Protein AF-A0A2E8G8T9-F1 (afdb_monomer)

Foldseek 3Di:
DLDADDDDDQCLVVLVPDDLLRLLVVVVVQDPDDPLLVCVNVVNDDPVSVVVNSVVSVVSSVLSRDPVNVCCVVLVVVQVVVCVVVVHDDDSDPDDDDDDDQPDPVSVLVSLLVNLQPCLLVVVDQASLRRPPHPSVVLLCVLLVHDDDPPRDDDQAEQFLVCLAPDCVSHPHVDFSVNSQQVSLVVQQVPDPVGHGGHDPPDDGSCVVSVPDPVRVCSGPDDGDDDDWPDEEAPVVVVVVCVVVVHPDTPDNVVHVVPD

Secondary structure (DSSP, 8-state):
-----------HHHHHHS-HHHHHHHHHTTS---HHHHHHHTT---HHHHHHHHHHHHHHHHHHT-HHHHHHHHHHHHHHHHHHHTT--S---SSPPP-----SHHHHHHHHHHHHTHHHHTTS-SSSTT-TTSHHHHHHHHHTTPPPPTTSPPPPPPB-TTTTTS-GGGSS-SSBHHHHHHHHHHHHHHS-TTSS----TTSPPHHHHTT--HHHHHHHTSPPPPPPPS--S-HHHHHHHHHHTT-S--TTTTGGGGG-

Structure (mmCIF, N/CA/C/O backbone):
data_AF-A0A2E8G8T9-F1
#
_entry.id   AF-A0A2E8G8T9-F1
#
loop_
_atom_site.group_PDB
_atom_site.id
_atom_site.type_symbol
_atom_site.label_atom_id
_atom_site.label_alt_id
_atom_site.label_comp_id
_atom_site.label_asym_id
_atom_site.label_entity_id
_atom_site.label_seq_id
_atom_site.pdbx_PDB_ins_code
_atom_site.Cartn_x
_atom_site.Cartn_y
_atom_site.Cartn_z
_atom_site.occupancy
_atom_site.B_iso_or_equiv
_atom_site.auth_seq_id
_atom_site.auth_comp_id
_atom_site.auth_asym_id
_atom_site.auth_atom_id
_atom_site.pdbx_PDB_model_num
ATOM 1 N N . SER A 1 1 ? -20.928 -7.565 -0.851 1.00 56.19 1 SER A N 1
ATOM 2 C CA . SER A 1 1 ? -20.346 -6.339 -1.442 1.00 56.19 1 SER A CA 1
ATOM 3 C C . SER A 1 1 ? -19.668 -6.728 -2.748 1.00 56.19 1 SER A C 1
ATOM 5 O O . SER A 1 1 ? -18.969 -7.727 -2.723 1.00 56.19 1 SER A O 1
ATOM 7 N N . ASN A 1 2 ? -19.893 -6.031 -3.868 1.00 74.75 2 ASN A N 1
ATOM 8 C CA . ASN A 1 2 ? -19.361 -6.376 -5.206 1.00 74.75 2 ASN A CA 1
ATOM 9 C C . ASN A 1 2 ? -18.250 -5.419 -5.697 1.00 74.75 2 ASN A C 1
ATOM 11 O O . ASN A 1 2 ? -18.008 -5.293 -6.892 1.00 74.75 2 ASN A O 1
ATOM 15 N N . HIS A 1 3 ? -17.603 -4.697 -4.784 1.00 85.56 3 HIS A N 1
ATOM 16 C CA . HIS A 1 3 ? -16.523 -3.759 -5.082 1.00 85.56 3 HIS A CA 1
ATOM 17 C C . HIS A 1 3 ? -15.423 -3.885 -4.02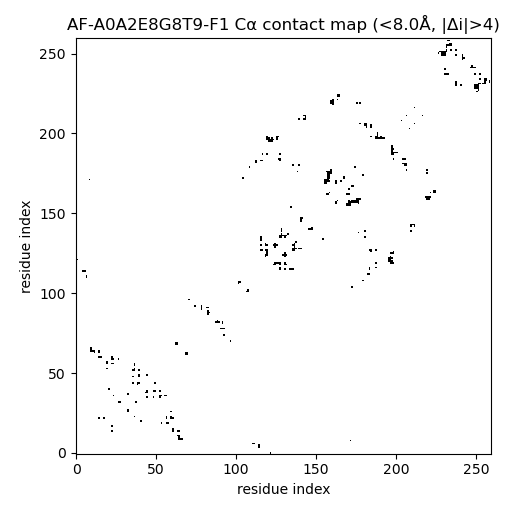9 1.00 85.56 3 HIS A C 1
ATOM 19 O O . HIS A 1 3 ? -15.679 -4.342 -2.912 1.00 85.56 3 HIS A O 1
ATOM 25 N N . TYR A 1 4 ? -14.218 -3.436 -4.372 1.00 89.81 4 TYR A N 1
ATOM 26 C CA . TYR A 1 4 ? -13.079 -3.394 -3.462 1.00 89.81 4 TYR A CA 1
ATOM 27 C C . TYR A 1 4 ? -12.645 -1.946 -3.193 1.00 89.81 4 TYR A C 1
ATOM 29 O O . TYR A 1 4 ? -12.920 -1.040 -3.982 1.00 89.81 4 TYR A O 1
ATOM 37 N N . HIS A 1 5 ? -11.952 -1.735 -2.075 1.00 92.31 5 HIS A N 1
ATOM 38 C CA . HIS A 1 5 ? -11.331 -0.458 -1.717 1.00 92.31 5 HIS A CA 1
ATOM 39 C C . HIS A 1 5 ? -9.839 -0.679 -1.498 1.00 92.31 5 HIS A C 1
ATOM 41 O O . HIS A 1 5 ? -9.460 -1.671 -0.882 1.00 92.31 5 HIS A O 1
ATOM 47 N N . VAL A 1 6 ? -8.998 0.239 -1.976 1.00 93.38 6 VAL A N 1
ATOM 48 C CA . VAL A 1 6 ? -7.547 0.192 -1.739 1.00 93.38 6 VAL A CA 1
ATOM 49 C C . VAL A 1 6 ? -7.062 1.577 -1.350 1.00 93.38 6 VAL A C 1
ATOM 51 O O . VAL A 1 6 ? -7.402 2.567 -1.998 1.00 93.38 6 VAL A O 1
ATOM 54 N N . VAL A 1 7 ? -6.244 1.631 -0.303 1.00 94.88 7 VAL A N 1
ATOM 55 C CA . VAL A 1 7 ? -5.487 2.820 0.088 1.00 94.88 7 VAL A CA 1
ATOM 56 C C . VAL A 1 7 ? -4.043 2.611 -0.356 1.00 94.88 7 VAL A C 1
ATOM 58 O O . VAL A 1 7 ? -3.424 1.612 0.003 1.00 94.88 7 VAL A O 1
ATOM 61 N N . LEU A 1 8 ? -3.515 3.532 -1.162 1.00 93.38 8 LEU A N 1
ATOM 62 C CA . LEU A 1 8 ? -2.193 3.418 -1.781 1.00 93.38 8 LEU A CA 1
ATOM 63 C C . LEU A 1 8 ? -1.317 4.616 -1.413 1.00 93.38 8 LEU A C 1
ATOM 65 O O . LEU A 1 8 ? -1.782 5.756 -1.435 1.00 93.38 8 LEU A O 1
ATOM 69 N N . LYS A 1 9 ? -0.031 4.357 -1.155 1.00 91.81 9 LYS A N 1
ATOM 70 C CA . LYS A 1 9 ? 1.021 5.381 -1.139 1.00 91.81 9 LYS A CA 1
ATOM 71 C C . LYS A 1 9 ? 1.728 5.355 -2.492 1.00 91.81 9 LYS A C 1
ATOM 73 O O . LYS A 1 9 ? 2.326 4.347 -2.851 1.00 91.81 9 LYS A O 1
ATOM 78 N N . VAL A 1 10 ? 1.653 6.457 -3.236 1.00 92.00 10 VAL A N 1
ATOM 79 C CA . VAL A 1 10 ? 2.385 6.615 -4.500 1.00 92.00 10 VAL A CA 1
ATOM 80 C C . VAL A 1 10 ? 3.794 7.108 -4.186 1.00 92.00 10 VAL A C 1
ATOM 82 O O . VAL A 1 10 ? 3.975 8.259 -3.792 1.00 92.00 10 VAL A O 1
ATOM 85 N N . ASP A 1 11 ? 4.787 6.234 -4.341 1.00 90.50 11 ASP A N 1
ATOM 86 C CA . ASP A 1 11 ? 6.184 6.525 -4.011 1.00 90.50 11 ASP A CA 1
ATOM 87 C C . ASP A 1 11 ? 7.008 6.834 -5.267 1.00 90.50 11 ASP A C 1
ATOM 89 O O . ASP A 1 11 ? 7.757 6.008 -5.793 1.00 90.50 11 ASP A O 1
ATOM 93 N N . ARG A 1 12 ? 6.837 8.060 -5.767 1.00 93.75 12 ARG A N 1
ATOM 94 C CA . ARG A 1 12 ? 7.594 8.552 -6.921 1.00 93.75 12 ARG A CA 1
ATOM 95 C C . ARG A 1 12 ? 9.092 8.650 -6.629 1.00 93.75 12 ARG A C 1
ATOM 97 O O . ARG A 1 12 ? 9.892 8.344 -7.502 1.00 93.75 12 ARG A O 1
ATOM 104 N N . VAL A 1 13 ? 9.471 9.048 -5.415 1.00 91.88 13 VAL A N 1
ATOM 105 C CA . VAL A 1 13 ? 10.882 9.240 -5.041 1.00 91.88 13 VAL A CA 1
ATOM 106 C C . VAL A 1 13 ? 11.644 7.925 -5.151 1.00 91.88 13 VAL A C 1
ATOM 108 O O . VAL A 1 13 ? 12.737 7.893 -5.710 1.00 91.88 13 VAL A O 1
ATOM 111 N N . ARG A 1 14 ? 11.054 6.824 -4.679 1.00 91.81 14 ARG A N 1
ATOM 112 C CA . ARG A 1 14 ? 11.651 5.496 -4.829 1.00 91.81 14 ARG A CA 1
ATOM 113 C C . ARG A 1 14 ? 11.836 5.108 -6.293 1.00 91.81 14 ARG A C 1
ATOM 115 O O . ARG A 1 14 ? 12.909 4.639 -6.653 1.00 91.81 14 ARG A O 1
ATOM 122 N N . ALA A 1 15 ? 10.818 5.324 -7.124 1.00 94.19 15 ALA A N 1
ATOM 123 C CA . ALA A 1 15 ? 10.909 5.027 -8.549 1.00 94.19 15 ALA A CA 1
ATOM 124 C C . ALA A 1 15 ? 11.960 5.894 -9.257 1.00 94.19 15 ALA A C 1
ATOM 126 O O . ALA A 1 15 ? 12.664 5.388 -10.121 1.00 94.19 15 ALA A O 1
ATOM 127 N N . ASP A 1 16 ? 12.100 7.169 -8.889 1.00 95.12 16 ASP A N 1
ATOM 128 C CA . ASP A 1 16 ? 13.090 8.085 -9.469 1.00 95.12 16 ASP A CA 1
ATOM 129 C C . ASP A 1 16 ? 14.530 7.741 -9.027 1.00 95.12 16 ASP A C 1
ATOM 131 O O . ASP A 1 16 ? 15.473 7.968 -9.781 1.00 95.12 16 ASP A O 1
ATOM 135 N N . ASN A 1 17 ? 14.704 7.130 -7.850 1.00 96.19 17 ASN A N 1
ATOM 136 C CA . ASN A 1 17 ? 16.011 6.701 -7.338 1.00 96.19 17 ASN A CA 1
ATOM 137 C C . ASN A 1 17 ? 16.507 5.361 -7.906 1.00 96.19 17 ASN A C 1
ATOM 139 O O . ASN A 1 17 ? 17.678 5.033 -7.725 1.00 96.19 17 ASN A O 1
ATOM 143 N N . TRP A 1 18 ? 15.653 4.580 -8.572 1.00 97.44 18 TRP A N 1
ATOM 144 C CA . TRP A 1 18 ? 16.085 3.335 -9.206 1.00 97.44 18 TRP A CA 1
ATOM 145 C C . TRP A 1 18 ? 16.946 3.589 -10.441 1.00 97.44 18 TRP A C 1
ATOM 147 O O . TRP A 1 18 ? 16.686 4.467 -11.263 1.00 97.44 18 TRP A O 1
ATOM 157 N N . THR A 1 19 ? 17.947 2.754 -10.646 1.00 97.94 19 THR A N 1
ATOM 158 C CA . THR A 1 19 ? 18.643 2.667 -11.925 1.00 97.94 19 THR A CA 1
ATOM 159 C C . THR A 1 19 ? 17.695 2.153 -13.011 1.00 97.94 19 THR A C 1
ATOM 161 O O . THR A 1 19 ? 16.672 1.522 -12.742 1.00 97.94 19 THR A O 1
ATOM 164 N N . GLN A 1 20 ? 18.026 2.408 -14.275 1.00 97.69 20 GLN A N 1
ATOM 165 C CA . GLN A 1 20 ? 17.272 1.853 -15.407 1.00 97.69 20 GLN A CA 1
ATOM 166 C C . GLN A 1 20 ? 17.203 0.321 -15.338 1.00 97.69 20 GLN A C 1
ATOM 168 O O . GLN A 1 20 ? 16.164 -0.273 -15.614 1.00 97.69 20 GLN A O 1
ATOM 173 N N . ARG A 1 21 ? 18.301 -0.325 -14.928 1.00 97.25 21 ARG A N 1
ATOM 174 C CA . ARG A 1 21 ? 18.356 -1.782 -14.792 1.00 97.25 21 ARG A CA 1
ATOM 175 C C . ARG A 1 21 ? 17.363 -2.275 -13.737 1.00 97.25 21 ARG A C 1
ATOM 177 O O . ARG A 1 21 ? 16.559 -3.142 -14.055 1.00 97.25 21 ARG A O 1
ATOM 184 N N . GLU A 1 22 ? 17.331 -1.652 -12.557 1.00 97.88 22 GLU A N 1
ATOM 185 C CA . GLU A 1 22 ? 16.356 -1.983 -11.505 1.00 97.88 22 GLU A CA 1
ATOM 186 C C . GLU A 1 22 ? 14.907 -1.777 -11.973 1.00 97.88 22 GLU A C 1
ATOM 188 O O . GLU A 1 22 ? 14.056 -2.632 -11.733 1.00 97.88 22 GLU A O 1
ATOM 193 N N . VAL A 1 23 ? 14.611 -0.682 -12.689 1.00 98.06 23 VAL A N 1
ATOM 194 C CA . VAL A 1 23 ? 13.269 -0.458 -13.260 1.00 98.06 23 VAL A CA 1
ATOM 195 C C . VAL A 1 23 ? 12.884 -1.585 -14.214 1.00 98.06 23 VAL A C 1
ATOM 197 O O . VAL A 1 23 ? 11.770 -2.104 -14.129 1.00 98.06 23 VAL A O 1
ATOM 200 N N . ALA A 1 24 ? 13.785 -1.972 -15.117 1.00 97.81 24 ALA A N 1
ATOM 201 C CA . ALA A 1 24 ? 13.528 -3.031 -16.082 1.00 97.81 24 ALA A CA 1
ATOM 202 C C . ALA A 1 24 ? 13.330 -4.391 -15.403 1.00 97.81 24 ALA A C 1
ATOM 204 O O . ALA A 1 24 ? 12.367 -5.087 -15.718 1.00 97.81 24 ALA A O 1
ATOM 205 N N . GLU A 1 25 ? 14.186 -4.743 -14.445 1.00 96.06 25 GLU A N 1
ATOM 206 C CA . GLU A 1 25 ? 14.088 -5.984 -13.674 1.00 96.06 25 GLU A CA 1
ATOM 207 C C . GLU A 1 25 ? 12.761 -6.060 -12.911 1.00 96.06 25 GLU A C 1
ATOM 209 O O . GLU A 1 25 ? 12.028 -7.040 -13.056 1.00 96.06 25 GLU A O 1
ATOM 214 N N . HIS A 1 26 ? 12.386 -5.002 -12.184 1.00 94.69 26 HIS A N 1
ATOM 215 C CA . HIS A 1 26 ? 11.112 -4.943 -11.465 1.00 94.69 26 HIS A CA 1
ATOM 216 C C . HIS A 1 26 ? 9.899 -4.991 -12.400 1.00 94.69 26 HIS A C 1
ATOM 218 O O . HIS A 1 26 ? 8.932 -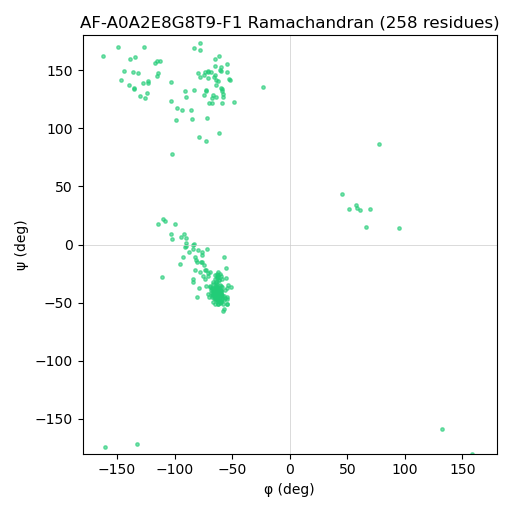5.700 -12.118 1.00 94.69 26 HIS A O 1
ATOM 224 N N . TRP A 1 27 ? 9.935 -4.272 -13.525 1.00 95.94 27 TRP A N 1
ATOM 225 C CA . TRP A 1 27 ? 8.859 -4.306 -14.517 1.00 95.94 27 TRP A CA 1
ATOM 226 C C . TRP A 1 27 ? 8.686 -5.711 -15.105 1.00 95.94 27 TRP A C 1
ATOM 228 O O . TRP A 1 27 ? 7.568 -6.212 -15.258 1.00 95.94 27 TRP A O 1
ATOM 238 N N . MET A 1 28 ? 9.799 -6.383 -15.394 1.00 95.44 28 MET A N 1
ATOM 239 C CA . MET A 1 28 ? 9.803 -7.696 -16.029 1.00 95.44 28 MET A CA 1
ATOM 240 C C . MET A 1 28 ? 9.431 -8.854 -15.096 1.00 95.44 28 MET A C 1
ATOM 242 O O . MET A 1 28 ? 9.158 -9.950 -15.583 1.00 95.44 28 MET A O 1
ATOM 246 N N . MET A 1 29 ? 9.312 -8.616 -13.785 1.00 92.94 29 MET A N 1
ATOM 247 C CA . MET A 1 29 ? 8.670 -9.568 -12.866 1.00 92.94 29 MET A CA 1
ATOM 248 C C . MET A 1 29 ? 7.175 -9.760 -13.171 1.00 92.94 29 MET A C 1
ATOM 250 O O . MET A 1 29 ? 6.615 -10.803 -12.839 1.00 92.94 29 MET A O 1
ATOM 254 N N . LEU A 1 30 ? 6.523 -8.762 -13.782 1.00 90.75 30 LEU A N 1
ATOM 255 C CA . LEU A 1 30 ? 5.087 -8.780 -14.089 1.00 90.75 30 LEU A CA 1
ATOM 256 C C . LEU A 1 30 ? 4.792 -8.876 -15.590 1.00 90.75 30 LEU A C 1
ATOM 258 O O . LEU A 1 30 ? 3.746 -9.399 -15.975 1.00 90.75 30 LEU A O 1
ATOM 262 N N . PHE A 1 31 ? 5.690 -8.374 -16.441 1.00 93.81 31 PHE A N 1
ATOM 263 C CA . PHE A 1 31 ? 5.469 -8.281 -17.883 1.00 93.81 31 PHE A CA 1
ATOM 264 C C . PHE A 1 31 ? 6.596 -8.921 -18.687 1.00 93.81 31 PHE A C 1
ATOM 266 O O . PHE A 1 31 ? 7.777 -8.695 -18.439 1.00 93.81 31 PHE A O 1
ATOM 273 N N . THR A 1 32 ? 6.241 -9.635 -19.753 1.00 89.00 32 THR A N 1
ATOM 274 C CA . THR A 1 32 ? 7.211 -10.101 -20.749 1.00 89.00 32 THR A CA 1
ATOM 275 C C . THR A 1 32 ? 7.674 -8.904 -21.591 1.00 89.00 32 THR A C 1
ATOM 277 O O . THR A 1 32 ? 7.041 -8.545 -22.582 1.00 89.00 32 THR A O 1
ATOM 280 N N . GLY A 1 33 ? 8.732 -8.215 -21.146 1.00 92.56 33 GLY A N 1
ATOM 281 C CA . GLY A 1 33 ? 9.292 -7.038 -21.826 1.00 92.56 33 GLY A CA 1
ATOM 282 C C . GLY A 1 33 ? 9.809 -7.342 -23.248 1.00 92.56 33 GLY A C 1
ATOM 283 O O . GLY A 1 33 ? 10.052 -8.507 -23.570 1.00 92.56 33 GLY A O 1
ATOM 284 N N . PRO A 1 34 ? 10.007 -6.331 -24.121 1.00 96.12 34 PRO A N 1
ATOM 285 C CA . PRO A 1 34 ? 10.490 -6.527 -25.491 1.00 96.12 34 PRO A CA 1
ATOM 286 C C . PRO A 1 34 ? 11.866 -7.205 -25.555 1.00 96.12 34 PRO A C 1
ATOM 288 O O . PRO A 1 34 ? 12.719 -6.957 -24.704 1.00 96.12 34 PRO A O 1
ATOM 291 N N . LEU A 1 35 ? 12.124 -7.979 -26.620 1.00 96.62 35 LEU A N 1
ATOM 292 C CA . LEU A 1 35 ? 13.414 -8.660 -26.840 1.00 96.62 35 LEU A CA 1
ATOM 293 C C . LEU A 1 35 ? 14.611 -7.699 -26.775 1.00 96.62 35 LEU A C 1
ATOM 295 O O . LEU A 1 35 ? 15.667 -8.064 -26.270 1.00 96.62 35 LEU A O 1
ATOM 299 N N . LEU A 1 36 ? 14.435 -6.463 -27.247 1.00 97.75 36 LEU A N 1
ATOM 300 C CA . LEU A 1 36 ? 15.454 -5.418 -27.173 1.00 97.75 36 LEU A CA 1
ATOM 301 C C . LEU A 1 36 ? 15.913 -5.156 -25.727 1.00 97.75 36 LEU A C 1
ATOM 303 O O . LEU A 1 36 ? 17.110 -5.160 -25.458 1.00 97.75 36 LEU A O 1
ATOM 307 N N . VAL A 1 37 ? 14.971 -4.996 -24.792 1.00 97.38 37 VAL A N 1
ATOM 308 C CA . VAL A 1 37 ? 15.279 -4.771 -23.368 1.00 97.38 37 VAL A CA 1
ATOM 309 C C . VAL A 1 37 ? 15.878 -6.034 -22.739 1.00 97.38 37 VAL A C 1
ATOM 311 O O . VAL A 1 37 ? 16.816 -5.942 -21.956 1.00 97.38 37 VAL A O 1
ATOM 314 N N . GLN A 1 38 ? 15.410 -7.224 -23.135 1.00 96.94 38 GLN A N 1
ATOM 315 C CA . GLN A 1 38 ? 15.980 -8.502 -22.680 1.00 96.94 38 GLN A CA 1
ATOM 316 C C . GLN A 1 38 ? 17.440 -8.703 -23.116 1.00 96.94 38 GLN A C 1
ATOM 318 O O . GLN A 1 38 ? 18.220 -9.296 -22.376 1.00 96.94 38 GLN A O 1
ATOM 323 N N . ARG A 1 39 ? 17.802 -8.270 -24.332 1.00 97.69 39 ARG A N 1
ATOM 324 C CA . ARG A 1 39 ? 19.190 -8.293 -24.824 1.00 97.69 39 ARG A CA 1
ATOM 325 C C . ARG A 1 39 ? 20.038 -7.253 -24.102 1.00 97.69 39 ARG A C 1
ATOM 327 O O . ARG A 1 39 ? 21.147 -7.569 -23.691 1.00 97.69 39 ARG A O 1
ATOM 334 N N . TRP A 1 40 ? 19.497 -6.052 -23.891 1.00 97.94 40 TRP A N 1
ATOM 335 C CA . TRP A 1 40 ? 20.181 -4.994 -23.147 1.00 97.94 40 TRP A CA 1
ATOM 336 C C . TRP A 1 40 ? 20.505 -5.415 -21.707 1.00 97.94 40 TRP A C 1
ATOM 338 O O . TRP A 1 40 ? 21.630 -5.238 -21.258 1.00 97.94 40 TRP A O 1
ATOM 348 N N . LEU A 1 41 ? 19.572 -6.071 -21.007 1.00 96.56 41 LEU A N 1
ATOM 349 C CA . LEU A 1 41 ? 19.824 -6.617 -19.666 1.00 96.56 41 LEU A CA 1
ATOM 350 C C . LEU A 1 41 ? 20.917 -7.700 -19.635 1.00 96.56 41 LEU A C 1
ATOM 352 O O . LEU A 1 41 ? 21.518 -7.913 -18.585 1.00 96.56 41 LEU A O 1
ATOM 356 N N . ARG A 1 42 ? 21.183 -8.372 -20.760 1.00 96.75 42 ARG A N 1
ATOM 357 C CA . ARG A 1 42 ? 22.261 -9.364 -20.917 1.00 96.75 42 ARG A CA 1
ATOM 358 C C . ARG A 1 42 ? 23.554 -8.769 -21.481 1.00 96.75 42 ARG A C 1
ATOM 360 O O . ARG A 1 42 ? 24.473 -9.518 -21.787 1.00 96.75 42 ARG A O 1
ATOM 367 N N . ASP A 1 43 ? 23.608 -7.446 -21.637 1.00 97.06 43 ASP A N 1
ATOM 368 C CA . ASP A 1 43 ? 24.735 -6.720 -22.223 1.00 97.06 43 ASP A CA 1
ATOM 369 C C . ASP A 1 43 ? 25.055 -7.170 -23.672 1.00 97.06 43 ASP A C 1
ATOM 371 O O . ASP A 1 43 ? 26.193 -7.132 -24.129 1.00 97.06 43 ASP A O 1
ATOM 375 N N . GLU A 1 44 ? 24.023 -7.586 -24.423 1.00 97.50 44 GLU A N 1
ATOM 376 C CA . GLU A 1 44 ? 24.105 -8.106 -25.803 1.00 97.50 44 GLU A CA 1
ATOM 377 C C . GLU A 1 44 ? 23.734 -7.053 -26.875 1.00 97.50 44 GLU A C 1
ATOM 379 O O . GLU A 1 44 ? 23.371 -7.410 -28.004 1.00 97.50 44 GLU A O 1
ATOM 384 N N . THR A 1 45 ? 23.738 -5.761 -26.535 1.00 96.81 45 THR A N 1
ATOM 385 C CA . THR A 1 45 ? 23.276 -4.663 -27.406 1.00 96.81 45 THR A CA 1
ATOM 386 C C . THR A 1 45 ? 24.391 -3.700 -27.796 1.00 96.81 45 THR A C 1
ATOM 388 O O . THR A 1 45 ? 25.267 -3.391 -26.993 1.00 96.81 45 THR A O 1
ATOM 391 N N . GLY A 1 46 ? 24.335 -3.178 -29.026 1.00 96.69 46 GLY A N 1
ATOM 392 C CA . GLY A 1 46 ? 25.168 -2.038 -29.440 1.00 96.69 46 GLY A CA 1
ATOM 393 C C . GLY A 1 46 ? 24.630 -0.695 -28.924 1.00 96.69 46 GLY A C 1
ATOM 394 O O . GLY A 1 46 ? 23.517 -0.628 -28.406 1.00 96.69 46 GLY A O 1
ATOM 395 N N . ASP A 1 47 ? 25.373 0.398 -29.118 1.00 96.19 47 ASP A N 1
ATOM 396 C CA . ASP A 1 47 ? 25.039 1.723 -28.555 1.00 96.19 47 ASP A CA 1
ATOM 397 C C . ASP A 1 47 ? 23.625 2.215 -28.908 1.00 96.19 47 ASP A C 1
ATOM 399 O O . ASP A 1 47 ? 22.876 2.662 -28.038 1.00 96.19 47 ASP A O 1
ATOM 403 N N . ALA A 1 48 ? 23.222 2.091 -30.176 1.00 96.44 48 ALA A N 1
ATOM 404 C CA . ALA A 1 48 ? 21.897 2.521 -30.626 1.00 96.44 48 ALA A CA 1
ATOM 405 C C . ALA A 1 48 ? 20.7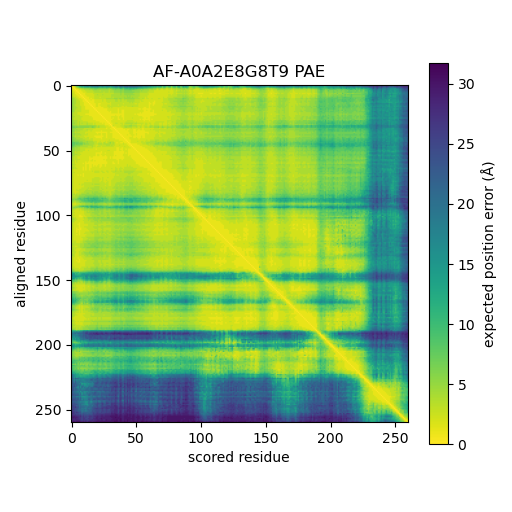64 1.658 -30.037 1.00 96.44 48 ALA A C 1
ATOM 407 O O . ALA A 1 48 ? 19.703 2.172 -29.681 1.00 96.44 48 ALA A O 1
ATOM 408 N N . GLU A 1 49 ? 20.993 0.347 -29.913 1.00 97.50 49 GLU A N 1
ATOM 409 C CA . GLU A 1 49 ? 20.047 -0.586 -29.294 1.00 97.50 49 GLU A CA 1
ATOM 410 C C . GLU A 1 49 ? 19.904 -0.301 -27.793 1.00 97.50 49 GLU A C 1
ATOM 412 O O . GLU A 1 49 ? 18.786 -0.249 -27.280 1.00 97.50 49 GLU A O 1
ATOM 417 N N . THR A 1 50 ? 21.024 -0.047 -27.113 1.00 97.81 50 THR A N 1
ATOM 418 C CA . THR A 1 50 ? 21.081 0.338 -25.700 1.00 97.81 50 THR A CA 1
ATOM 419 C C . THR A 1 50 ? 20.306 1.627 -25.445 1.00 97.81 50 THR A C 1
ATOM 421 O O . THR A 1 50 ? 19.446 1.654 -24.565 1.00 97.81 50 THR A O 1
ATOM 424 N N . LEU A 1 51 ? 20.533 2.674 -26.248 1.00 97.62 51 LEU A N 1
ATOM 425 C CA . LEU A 1 51 ? 19.805 3.937 -26.110 1.00 97.62 51 LEU A CA 1
ATOM 426 C C . LEU A 1 51 ? 18.294 3.721 -26.254 1.00 97.62 51 LEU A C 1
ATOM 428 O O . LEU A 1 51 ? 17.509 4.221 -25.448 1.00 97.62 51 LEU A O 1
ATOM 432 N N . LYS A 1 52 ? 17.879 2.908 -27.234 1.00 97.88 52 LYS A N 1
ATOM 433 C CA . LYS A 1 52 ? 16.459 2.631 -27.448 1.00 97.88 52 LYS A CA 1
ATOM 434 C C . LYS A 1 52 ? 15.839 1.782 -26.334 1.00 97.88 52 LYS A C 1
ATOM 436 O O . LYS A 1 52 ? 14.681 2.001 -25.983 1.00 97.88 52 LYS A O 1
ATOM 441 N N . ALA A 1 53 ? 16.587 0.837 -25.767 1.00 98.00 53 ALA A N 1
ATOM 442 C CA . ALA A 1 53 ? 16.151 0.077 -24.598 1.00 98.00 53 ALA A CA 1
ATOM 443 C C . ALA A 1 53 ? 15.941 0.998 -23.385 1.00 98.00 53 ALA A C 1
ATOM 445 O O . ALA A 1 53 ? 14.910 0.901 -22.720 1.00 98.00 53 ALA A O 1
ATOM 446 N N . MET A 1 54 ? 16.864 1.934 -23.143 1.00 97.69 54 MET A N 1
ATOM 447 C CA . MET A 1 54 ? 16.764 2.904 -22.049 1.00 97.69 54 MET A CA 1
ATOM 448 C C . MET A 1 54 ? 15.545 3.825 -22.193 1.00 97.69 54 MET A C 1
ATOM 450 O O . MET A 1 54 ? 14.852 4.052 -21.208 1.00 97.69 54 MET A O 1
ATOM 454 N N . GLU A 1 55 ? 15.217 4.292 -23.404 1.00 98.06 55 GLU A N 1
ATOM 455 C CA . GLU A 1 55 ? 13.989 5.072 -23.645 1.00 98.06 55 GLU A CA 1
ATOM 456 C C . GLU A 1 55 ? 12.719 4.314 -23.224 1.00 98.06 55 GLU A C 1
ATOM 458 O O . GLU A 1 55 ? 11.836 4.880 -22.580 1.00 98.06 55 GLU A O 1
ATOM 463 N N . ILE A 1 56 ? 12.632 3.022 -23.564 1.00 98.06 56 ILE A N 1
ATOM 464 C CA . ILE A 1 56 ? 11.498 2.163 -23.187 1.00 98.06 56 ILE A CA 1
ATOM 465 C C . ILE A 1 56 ? 11.410 2.034 -21.661 1.00 98.06 56 ILE A C 1
ATOM 467 O O . ILE A 1 56 ? 10.326 2.110 -21.082 1.00 98.06 56 ILE A O 1
ATOM 471 N N . VAL A 1 57 ? 12.553 1.842 -21.006 1.00 98.31 57 VAL A N 1
ATOM 472 C CA . VAL A 1 57 ? 12.640 1.679 -19.552 1.00 98.31 57 VAL A CA 1
ATOM 473 C C . VAL A 1 57 ? 12.275 2.968 -18.812 1.00 98.31 57 VAL A C 1
ATOM 475 O O . VAL A 1 57 ? 11.595 2.908 -17.789 1.00 98.31 57 VAL A O 1
ATOM 478 N N . GLU A 1 58 ? 12.644 4.139 -19.328 1.00 98.00 58 GLU A N 1
ATOM 479 C CA . GLU A 1 58 ? 12.220 5.415 -18.740 1.00 98.00 58 GLU A CA 1
ATOM 480 C C . GLU A 1 58 ? 10.707 5.631 -18.867 1.00 98.00 58 GLU A C 1
ATOM 482 O O . GLU A 1 58 ? 10.069 6.125 -17.935 1.00 98.00 58 GLU A O 1
ATOM 487 N N . GLU A 1 59 ? 10.082 5.167 -19.954 1.00 97.56 59 GLU A N 1
ATOM 488 C CA . GLU A 1 59 ? 8.620 5.133 -20.026 1.00 97.56 59 GLU A CA 1
ATOM 489 C C . GLU A 1 59 ? 8.038 4.232 -18.924 1.00 97.56 59 GLU A C 1
ATOM 491 O O . GLU A 1 59 ? 7.090 4.625 -18.240 1.00 97.56 59 GLU A O 1
ATOM 496 N N . TRP A 1 60 ? 8.619 3.050 -18.692 1.00 97.69 60 TRP A N 1
ATOM 497 C CA . TRP A 1 60 ? 8.196 2.160 -17.604 1.00 97.69 60 TRP A CA 1
ATOM 498 C C . TRP A 1 60 ? 8.332 2.811 -16.233 1.00 97.69 60 TRP A C 1
ATOM 500 O O . TRP A 1 60 ? 7.409 2.692 -15.427 1.00 97.69 60 TRP A O 1
ATOM 510 N N . ARG A 1 61 ? 9.406 3.570 -15.989 1.00 97.94 61 ARG A N 1
ATOM 511 C CA . ARG A 1 61 ? 9.595 4.310 -14.736 1.00 97.94 61 ARG A CA 1
ATOM 512 C C . ARG A 1 61 ? 8.413 5.222 -14.434 1.00 97.94 61 ARG A C 1
ATOM 514 O O . ARG A 1 61 ? 7.890 5.181 -13.324 1.00 97.94 61 ARG A O 1
ATOM 521 N N . THR A 1 62 ? 7.947 5.993 -15.420 1.00 97.00 62 THR A N 1
ATOM 522 C CA . THR A 1 62 ? 6.797 6.897 -15.224 1.00 97.00 62 THR A CA 1
ATOM 523 C C . THR A 1 62 ? 5.516 6.154 -14.842 1.00 97.00 62 THR A C 1
ATOM 525 O O . THR A 1 62 ? 4.691 6.669 -14.092 1.00 97.00 62 THR A O 1
ATOM 528 N N . ARG A 1 63 ? 5.367 4.912 -15.312 1.00 96.69 63 ARG A N 1
ATOM 529 C CA . ARG A 1 63 ? 4.194 4.069 -15.059 1.00 96.69 63 ARG A CA 1
ATOM 530 C C . ARG A 1 63 ? 4.210 3.440 -13.664 1.00 96.69 63 ARG A C 1
ATOM 532 O O . ARG A 1 63 ? 3.144 3.120 -13.149 1.00 96.69 63 ARG A O 1
ATOM 539 N N . LEU A 1 64 ? 5.381 3.292 -13.033 1.00 94.81 64 LEU A N 1
ATOM 540 C CA . LEU A 1 64 ? 5.514 2.707 -11.688 1.00 94.81 64 LEU A CA 1
ATOM 541 C C . LEU A 1 64 ? 4.803 3.519 -10.597 1.00 94.81 64 LEU A C 1
ATOM 543 O O . LEU A 1 64 ? 4.390 2.959 -9.585 1.00 94.81 64 LEU A O 1
ATOM 547 N N . TYR A 1 65 ? 4.647 4.826 -10.801 1.00 94.88 65 TYR A N 1
ATOM 548 C CA . TYR A 1 65 ? 3.921 5.722 -9.899 1.00 94.88 65 TYR A CA 1
ATOM 549 C C . TYR A 1 65 ? 2.646 6.298 -10.535 1.00 94.88 65 TYR A C 1
ATOM 551 O O . TYR A 1 65 ? 2.088 7.277 -10.036 1.00 94.88 65 TYR A O 1
ATOM 559 N N . ASP A 1 66 ? 2.156 5.684 -11.616 1.00 95.69 66 ASP A N 1
ATOM 560 C CA . ASP A 1 66 ? 0.899 6.059 -12.256 1.00 95.69 66 ASP A CA 1
ATOM 561 C C . ASP A 1 66 ? -0.263 5.209 -11.717 1.00 95.69 66 ASP A C 1
ATOM 563 O O . ASP A 1 66 ? -0.336 3.989 -11.897 1.00 95.69 66 ASP A O 1
ATOM 567 N N . LEU A 1 67 ? -1.211 5.874 -11.051 1.00 94.88 67 LEU A N 1
ATOM 568 C CA . LEU A 1 67 ? -2.376 5.211 -10.464 1.00 94.88 67 LEU A CA 1
ATOM 569 C C . LEU A 1 67 ? -3.270 4.551 -11.527 1.00 94.88 67 LEU A C 1
ATOM 571 O O . LEU A 1 67 ? -3.867 3.509 -11.263 1.00 94.88 67 LEU A O 1
ATOM 575 N N . GLY A 1 68 ? -3.379 5.141 -12.718 1.00 95.19 68 GLY A N 1
ATOM 576 C CA . GLY A 1 68 ? -4.188 4.594 -13.804 1.00 95.19 68 GLY A CA 1
ATOM 577 C C . GLY A 1 68 ? -3.624 3.277 -14.325 1.00 95.19 68 GLY A C 1
ATOM 578 O O . GLY A 1 68 ? -4.380 2.328 -14.537 1.00 95.19 68 GLY A O 1
ATOM 579 N N . TRP A 1 69 ? -2.302 3.187 -14.460 1.00 95.38 69 TRP A N 1
ATOM 580 C CA . TRP A 1 69 ? -1.597 1.965 -14.829 1.00 95.38 69 TRP A CA 1
ATOM 581 C C . TRP A 1 69 ? -1.755 0.893 -13.753 1.00 95.38 69 TRP A C 1
ATOM 583 O O . TRP A 1 69 ? -2.157 -0.224 -14.074 1.00 95.38 69 TRP A O 1
ATOM 593 N N . PHE A 1 70 ? -1.561 1.240 -12.476 1.00 95.00 70 PHE A N 1
ATOM 594 C CA . PHE A 1 70 ? -1.811 0.310 -11.371 1.00 95.00 70 PHE A CA 1
ATOM 595 C C . PHE A 1 70 ? -3.239 -0.259 -11.415 1.00 95.00 70 PHE A C 1
ATOM 597 O O . PHE A 1 70 ? -3.440 -1.476 -11.409 1.00 95.00 70 PHE A O 1
ATOM 604 N N . MET A 1 71 ? -4.242 0.620 -11.525 1.00 95.75 71 MET A N 1
ATOM 605 C CA . MET A 1 71 ? -5.645 0.207 -11.565 1.00 95.75 71 MET A CA 1
ATOM 606 C C . MET A 1 71 ? -5.977 -0.590 -12.825 1.00 95.75 71 MET A C 1
ATOM 608 O O . MET A 1 71 ? -6.817 -1.484 -12.758 1.00 95.75 71 MET A O 1
ATOM 612 N N . ARG A 1 72 ? -5.329 -0.309 -13.961 1.00 93.88 72 ARG A N 1
ATOM 613 C CA . ARG A 1 72 ? -5.460 -1.111 -15.181 1.00 93.88 72 ARG A CA 1
ATOM 614 C C . ARG A 1 72 ? -4.964 -2.538 -14.952 1.00 93.88 72 ARG A C 1
ATOM 616 O O . ARG A 1 72 ? -5.726 -3.458 -15.227 1.00 93.88 72 ARG A O 1
ATOM 623 N N . CYS A 1 73 ? -3.752 -2.719 -14.419 1.00 93.94 73 CYS A N 1
ATOM 624 C CA . CYS A 1 73 ? -3.195 -4.046 -14.123 1.00 93.94 73 CYS A CA 1
ATOM 625 C C . CYS A 1 73 ? -4.122 -4.865 -13.233 1.00 93.94 73 CYS A C 1
ATOM 627 O O . CYS A 1 73 ? -4.451 -6.008 -13.544 1.00 93.94 73 CYS A O 1
ATOM 629 N N . LEU A 1 74 ? -4.541 -4.257 -12.121 1.00 93.19 74 LEU A N 1
ATOM 630 C CA . LEU A 1 74 ? -5.345 -4.925 -11.111 1.00 93.19 74 LEU A CA 1
ATOM 631 C C . LEU A 1 74 ? -6.719 -5.310 -11.671 1.00 93.19 74 LEU A C 1
ATOM 633 O O . LEU A 1 74 ? -7.122 -6.469 -11.596 1.00 93.19 74 LEU A O 1
ATOM 637 N N . ASN A 1 75 ? -7.418 -4.354 -12.286 1.00 94.50 75 ASN A N 1
ATOM 638 C CA . ASN A 1 75 ? -8.768 -4.577 -12.793 1.00 94.50 75 ASN A CA 1
ATOM 639 C C . ASN A 1 75 ? -8.809 -5.541 -13.973 1.00 94.50 75 ASN A C 1
ATOM 641 O O . ASN A 1 75 ? -9.740 -6.339 -14.052 1.00 94.50 75 ASN A O 1
ATOM 645 N N . GLU A 1 76 ? -7.844 -5.463 -14.892 1.00 93.62 76 GLU A N 1
ATOM 646 C CA . GLU A 1 76 ? -7.776 -6.371 -16.036 1.00 93.62 76 GLU A CA 1
ATOM 647 C C . GLU A 1 76 ? -7.551 -7.811 -15.570 1.00 93.62 76 GLU A C 1
ATOM 649 O O . GLU A 1 76 ? -8.261 -8.715 -16.010 1.00 93.62 76 GLU A O 1
ATOM 654 N N . HIS A 1 77 ? -6.611 -8.023 -14.642 1.00 92.62 77 HIS A N 1
ATOM 655 C CA . HIS A 1 77 ? -6.330 -9.348 -14.096 1.00 92.62 77 HIS A CA 1
ATOM 656 C C . HIS A 1 77 ? -7.561 -9.950 -13.407 1.00 92.62 77 HIS A C 1
ATOM 658 O O . HIS A 1 77 ? -7.947 -11.077 -13.715 1.00 92.62 77 HIS A O 1
ATOM 664 N N . LEU A 1 78 ? -8.207 -9.183 -12.524 1.00 92.69 78 LEU A N 1
ATOM 665 C CA . LEU A 1 78 ? -9.413 -9.621 -11.819 1.00 92.69 78 LEU A CA 1
ATOM 666 C C . LEU A 1 78 ? -10.569 -9.914 -12.782 1.00 92.69 78 LEU A C 1
ATOM 668 O O . LEU A 1 78 ? -11.203 -10.957 -12.666 1.00 92.69 78 LEU A O 1
ATOM 672 N N . ALA A 1 79 ? -10.801 -9.043 -13.768 1.00 93.75 79 ALA A N 1
ATOM 673 C CA . ALA A 1 79 ? -11.860 -9.233 -14.757 1.00 93.75 79 ALA A CA 1
ATOM 674 C C . ALA A 1 79 ? -11.654 -10.501 -15.591 1.00 93.75 79 ALA A C 1
ATOM 676 O O . ALA A 1 79 ? -12.606 -11.230 -15.850 1.00 93.75 79 ALA A O 1
ATOM 677 N N . ARG A 1 80 ? -10.412 -10.777 -16.010 1.00 94.25 80 ARG A N 1
ATOM 678 C CA . ARG A 1 80 ? -10.086 -11.994 -16.762 1.00 94.25 80 ARG A CA 1
ATOM 679 C C . ARG A 1 80 ? -10.328 -13.247 -15.931 1.00 94.25 80 ARG A C 1
ATOM 681 O O . ARG A 1 80 ? -10.958 -14.165 -16.437 1.00 94.25 80 ARG A O 1
ATOM 688 N N . ARG A 1 81 ? -9.861 -13.262 -14.678 1.00 94.81 81 ARG A N 1
ATOM 689 C CA . ARG A 1 81 ? -10.025 -14.417 -13.787 1.00 94.81 81 ARG A CA 1
ATOM 690 C C . ARG A 1 81 ? -11.481 -14.688 -13.436 1.00 94.81 81 ARG A C 1
ATOM 692 O O . ARG A 1 81 ? -11.881 -15.839 -13.473 1.00 94.81 81 ARG A O 1
ATOM 699 N N . ALA A 1 82 ? -12.261 -13.650 -13.149 1.00 93.06 82 ALA A N 1
ATOM 700 C CA . ALA A 1 82 ? -13.680 -13.815 -12.853 1.00 93.06 82 ALA A CA 1
ATOM 701 C C . ALA A 1 82 ? -14.468 -14.311 -14.075 1.00 93.06 82 ALA A C 1
ATOM 703 O O . ALA A 1 82 ? -15.250 -15.245 -13.969 1.00 93.06 82 ALA A O 1
ATOM 704 N N . ASN A 1 83 ? -14.206 -13.748 -15.261 1.00 94.69 83 ASN A N 1
ATOM 705 C CA . ASN A 1 83 ? -14.835 -14.225 -16.494 1.00 94.69 83 ASN A CA 1
ATOM 706 C C . ASN A 1 83 ? -14.475 -15.690 -16.804 1.00 94.69 83 ASN A C 1
ATOM 708 O O . ASN A 1 83 ? -15.317 -16.427 -17.302 1.00 94.69 83 ASN A O 1
ATOM 712 N N . GLU A 1 84 ? -13.233 -16.099 -16.533 1.00 96.00 84 GLU A N 1
ATOM 713 C CA . GLU A 1 84 ? -12.782 -17.487 -16.692 1.00 96.00 84 GLU A CA 1
ATOM 714 C C . GLU A 1 84 ? -13.441 -18.431 -15.675 1.00 96.00 84 GLU A C 1
ATOM 716 O O . GLU A 1 84 ? -13.858 -19.521 -16.051 1.00 96.00 84 GLU A O 1
ATOM 721 N N . GLU A 1 85 ? -13.576 -18.006 -14.415 1.00 95.31 85 GLU A N 1
ATOM 722 C CA . GLU A 1 85 ? -14.259 -18.760 -13.352 1.00 95.31 85 GLU A CA 1
ATOM 723 C C . GLU A 1 85 ? -15.744 -18.996 -13.668 1.00 95.31 85 GLU A C 1
ATOM 725 O O . GLU A 1 85 ? -16.251 -20.096 -13.450 1.00 95.31 85 GLU A O 1
ATOM 730 N N . ASP A 1 86 ? -16.407 -17.999 -14.256 1.00 94.38 86 ASP A N 1
ATOM 731 C CA . ASP A 1 86 ? -17.829 -18.043 -14.618 1.00 94.38 86 ASP A CA 1
ATOM 732 C C . ASP A 1 86 ? -18.096 -18.581 -16.046 1.00 94.38 86 ASP A C 1
ATOM 734 O O . ASP A 1 86 ? -19.234 -18.527 -16.515 1.00 94.38 86 ASP A O 1
ATOM 738 N N . ASP A 1 87 ? -17.065 -19.054 -16.764 1.00 95.69 87 ASP A N 1
ATOM 739 C CA . ASP A 1 87 ? -17.115 -19.471 -18.184 1.00 95.69 87 ASP A CA 1
ATOM 740 C C . ASP A 1 87 ? -17.865 -18.468 -19.087 1.00 95.69 87 ASP A C 1
ATOM 742 O O . ASP A 1 87 ? -18.697 -18.804 -19.937 1.00 95.69 87 ASP A O 1
ATOM 746 N N . CYS A 1 88 ? -17.596 -17.178 -18.882 1.00 94.00 88 CYS A N 1
ATOM 747 C CA . CYS A 1 88 ? -18.280 -16.099 -19.576 1.00 94.00 88 CYS A CA 1
ATOM 748 C C . CYS A 1 88 ? -17.308 -15.128 -20.256 1.00 94.00 88 CYS A C 1
ATOM 750 O O . CYS A 1 88 ? -16.085 -15.165 -20.110 1.00 94.00 88 CYS A O 1
ATOM 752 N N . LYS A 1 89 ? -17.865 -14.240 -21.080 1.00 91.31 89 LYS A N 1
ATOM 753 C CA . LYS A 1 89 ? -17.120 -13.173 -21.751 1.00 91.31 89 LYS A CA 1
ATOM 754 C C . LYS A 1 89 ? -17.863 -11.866 -21.578 1.00 91.31 89 LYS A C 1
ATOM 756 O O . LYS A 1 89 ? -19.088 -11.827 -21.613 1.00 91.31 89 LYS A O 1
ATOM 761 N N . GLY A 1 90 ? -17.108 -10.778 -21.499 1.00 89.00 90 GLY A N 1
ATOM 762 C CA . GLY A 1 90 ? -17.666 -9.437 -21.485 1.00 89.00 90 GLY A CA 1
ATOM 763 C C . GLY A 1 90 ? -17.087 -8.576 -20.379 1.00 89.00 90 GLY A C 1
ATOM 764 O O . GLY A 1 90 ? -15.969 -8.782 -19.900 1.00 89.00 90 GLY A O 1
ATOM 765 N N . ARG A 1 91 ? -17.845 -7.540 -20.037 1.00 90.25 91 ARG A N 1
ATOM 766 C CA . ARG A 1 91 ? -17.422 -6.496 -19.116 1.00 90.25 91 ARG A CA 1
ATOM 767 C C . ARG A 1 91 ? -17.703 -6.920 -17.676 1.00 90.25 91 ARG A C 1
ATOM 769 O O . ARG A 1 91 ? -18.859 -7.015 -17.295 1.00 90.25 91 ARG A O 1
ATOM 776 N N . PHE A 1 92 ? -16.643 -7.074 -16.887 1.00 91.44 92 PHE A N 1
ATOM 777 C CA . PHE A 1 92 ? -16.745 -7.389 -15.460 1.00 91.44 92 PHE A CA 1
ATOM 778 C C . PHE A 1 92 ? -17.043 -6.149 -14.592 1.00 91.44 92 PHE A C 1
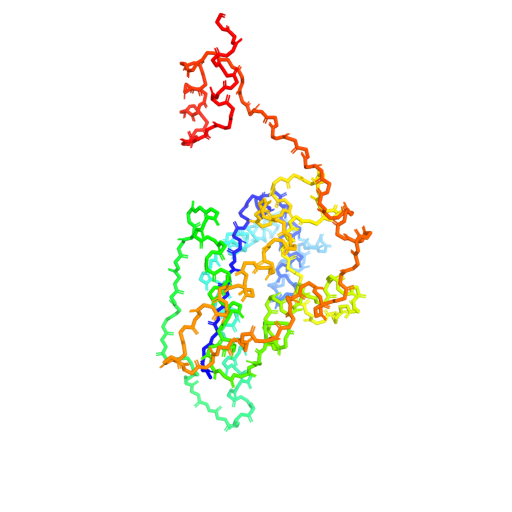ATOM 780 O O . PHE A 1 92 ? -17.918 -6.170 -13.735 1.00 91.44 92 PHE A O 1
ATOM 787 N N . TRP A 1 93 ? -16.355 -5.026 -14.835 1.00 92.00 93 TRP A N 1
ATOM 788 C CA . TRP A 1 93 ? -16.494 -3.807 -14.023 1.00 92.00 93 TRP A CA 1
ATOM 789 C C . TRP A 1 93 ? -17.565 -2.853 -14.558 1.00 92.00 93 TRP A C 1
ATOM 791 O O . TRP A 1 93 ? -17.509 -2.465 -15.722 1.00 92.00 93 TRP A O 1
ATOM 801 N N . GLU A 1 94 ? -18.467 -2.353 -13.711 1.00 85.50 94 GLU A N 1
ATOM 802 C CA . GLU A 1 94 ? -19.550 -1.430 -14.109 1.00 85.50 94 GLU A CA 1
ATOM 803 C C . GLU A 1 94 ? -19.064 -0.084 -14.679 1.00 85.50 94 GLU A C 1
ATOM 805 O O . GLU A 1 94 ? -19.729 0.524 -15.517 1.00 85.50 94 GLU A O 1
ATOM 810 N N . GLY A 1 95 ? -17.879 0.397 -14.285 1.00 86.62 95 GLY A N 1
ATOM 811 C CA . GLY A 1 95 ? -17.456 1.778 -14.534 1.00 86.62 95 GLY A CA 1
ATOM 812 C C . GLY A 1 95 ? -15.951 2.016 -14.452 1.00 86.62 95 GLY A C 1
ATOM 813 O O . GLY A 1 95 ? -15.159 1.090 -14.299 1.00 86.62 95 GLY A O 1
ATOM 814 N N . ARG A 1 96 ? -15.564 3.293 -14.554 1.00 87.31 96 ARG A N 1
ATOM 815 C CA . ARG A 1 96 ? -14.214 3.741 -14.188 1.00 87.31 96 ARG A CA 1
ATOM 816 C C . ARG A 1 96 ? -14.058 3.676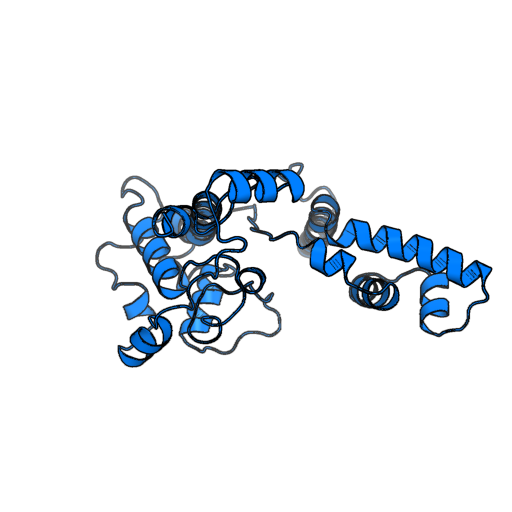 -12.669 1.00 87.31 96 ARG A C 1
ATOM 818 O O . ARG A 1 96 ? -15.026 3.905 -11.942 1.00 87.31 96 ARG A O 1
ATOM 825 N N . TYR A 1 97 ? -12.841 3.423 -12.200 1.00 91.88 97 TYR A N 1
ATOM 826 C CA . TYR A 1 97 ? -12.540 3.527 -10.777 1.00 91.88 97 TYR A CA 1
ATOM 827 C C . TYR A 1 97 ? -12.689 4.978 -10.294 1.00 91.88 97 TYR A C 1
ATOM 829 O O . TYR A 1 97 ? -12.539 5.930 -11.065 1.00 91.88 97 TYR A O 1
ATOM 837 N N . LYS A 1 98 ? -12.983 5.141 -9.004 1.00 91.62 98 LYS A N 1
ATOM 838 C CA . LYS A 1 98 ? -12.975 6.439 -8.322 1.00 91.62 98 LYS A CA 1
ATOM 839 C C . LYS A 1 98 ? -11.711 6.539 -7.479 1.00 91.62 98 LYS A C 1
ATOM 841 O O . LYS A 1 98 ? -11.324 5.562 -6.846 1.00 91.62 98 LYS A O 1
ATOM 846 N N . SER A 1 99 ? -11.089 7.712 -7.454 1.00 93.38 99 SER A N 1
ATOM 847 C CA . SER A 1 99 ? -9.902 7.979 -6.639 1.00 93.38 99 SER A CA 1
ATOM 848 C C . SER A 1 99 ? -10.028 9.322 -5.938 1.00 93.38 99 SER A C 1
ATOM 850 O O . SER A 1 99 ? -10.380 10.315 -6.574 1.00 93.38 99 SER A O 1
ATOM 852 N N . GLN A 1 100 ? -9.699 9.352 -4.649 1.00 93.00 100 GLN A N 1
ATOM 853 C CA . GLN A 1 100 ? -9.697 10.555 -3.825 1.00 93.00 100 GLN A CA 1
ATOM 854 C C . GLN A 1 100 ? -8.324 10.703 -3.169 1.00 93.00 100 GLN A C 1
ATOM 856 O O . GLN A 1 100 ? -7.848 9.775 -2.520 1.00 93.00 100 GLN A O 1
ATOM 861 N N . ALA A 1 101 ? -7.689 11.864 -3.335 1.00 93.19 101 ALA A N 1
ATOM 862 C CA . ALA A 1 101 ? -6.421 12.152 -2.674 1.00 93.19 101 ALA A CA 1
ATOM 863 C C . ALA A 1 101 ? -6.641 12.395 -1.173 1.00 93.19 101 ALA A C 1
ATOM 865 O O . ALA A 1 101 ? -7.533 13.160 -0.791 1.00 93.19 101 ALA A O 1
ATOM 866 N N . LEU A 1 102 ? -5.815 11.757 -0.343 1.00 91.88 102 LEU A N 1
ATOM 867 C CA . LEU A 1 102 ? -5.802 11.897 1.114 1.00 91.88 102 LEU A CA 1
ATOM 868 C C . LEU A 1 102 ? -4.682 12.879 1.470 1.00 91.88 102 LEU A C 1
ATOM 870 O O . LEU A 1 102 ? -3.507 12.569 1.299 1.00 91.88 102 LEU A O 1
ATOM 874 N N . LEU A 1 103 ? -5.056 14.098 1.866 1.00 85.69 103 LEU A N 1
ATOM 875 C CA . LEU A 1 103 ? -4.126 15.236 1.940 1.00 85.69 103 LEU A CA 1
ATOM 876 C C . LEU A 1 103 ? -3.482 15.429 3.317 1.00 85.69 103 LEU A C 1
ATOM 878 O O . LEU A 1 103 ? -2.551 16.222 3.453 1.00 85.69 103 LEU A O 1
ATOM 882 N N . ASP A 1 104 ? -3.978 14.726 4.330 1.00 85.12 104 ASP A N 1
ATOM 883 C CA . ASP A 1 104 ? -3.445 14.759 5.683 1.00 85.12 104 ASP A CA 1
ATOM 884 C C . ASP A 1 104 ? -3.637 13.413 6.399 1.00 85.12 104 ASP A C 1
ATOM 886 O O . ASP A 1 104 ? -4.327 12.504 5.927 1.00 85.12 104 ASP A O 1
ATOM 890 N N . GLU A 1 105 ? -2.998 13.292 7.561 1.00 86.56 105 GLU A N 1
ATOM 891 C CA . GLU A 1 105 ? -3.013 12.081 8.379 1.00 86.56 105 GLU A CA 1
ATOM 892 C C . GLU A 1 105 ? -4.414 11.743 8.914 1.00 86.56 105 GLU A C 1
ATOM 894 O O . GLU A 1 105 ? -4.764 10.570 9.023 1.00 86.56 105 GLU A O 1
ATOM 899 N N . LYS A 1 106 ? -5.261 12.743 9.191 1.00 85.25 106 LYS A N 1
ATOM 900 C CA . LYS A 1 106 ? -6.624 12.502 9.691 1.00 85.25 106 LYS A CA 1
ATOM 901 C C . LYS A 1 106 ? -7.500 11.893 8.602 1.00 85.25 106 LYS A C 1
ATOM 903 O O . LYS A 1 106 ? -8.218 10.930 8.869 1.00 85.25 106 LYS A O 1
ATOM 908 N N . ALA A 1 107 ? -7.429 12.434 7.388 1.00 86.75 107 ALA A N 1
ATOM 909 C CA . ALA A 1 107 ? -8.113 11.919 6.211 1.00 86.75 107 ALA A CA 1
ATOM 910 C C . ALA A 1 107 ? -7.637 10.500 5.883 1.00 86.75 107 ALA A C 1
ATOM 912 O O . ALA A 1 107 ? -8.465 9.626 5.628 1.00 86.75 107 ALA A O 1
ATOM 913 N N . LEU A 1 108 ? -6.325 10.257 5.958 1.00 93.31 108 LEU A N 1
ATOM 914 C CA . LEU A 1 108 ? -5.733 8.936 5.768 1.00 93.31 108 LEU A CA 1
ATOM 915 C C . LEU A 1 108 ? -6.287 7.907 6.758 1.00 93.31 108 LEU A C 1
ATOM 917 O O . LEU A 1 108 ? -6.863 6.907 6.335 1.00 93.31 108 LEU A O 1
ATOM 921 N N . LEU A 1 109 ? -6.168 8.170 8.060 1.00 92.56 109 LEU A N 1
ATOM 922 C CA . LEU A 1 109 ? -6.595 7.235 9.104 1.00 92.56 109 LEU A CA 1
ATOM 923 C C . LEU A 1 109 ? -8.107 6.995 9.078 1.00 92.56 109 LEU A C 1
ATOM 925 O O . LEU A 1 109 ? -8.556 5.863 9.245 1.00 92.56 109 LEU A O 1
ATOM 929 N N . SER A 1 110 ? -8.886 8.043 8.800 1.00 89.81 110 SER A N 1
ATOM 930 C CA . SER A 1 110 ? -10.342 7.945 8.655 1.00 89.81 110 SER A CA 1
ATOM 931 C C . SER A 1 110 ? -10.733 7.095 7.442 1.00 89.81 110 SER A C 1
ATOM 933 O O . SER A 1 110 ? -11.650 6.281 7.530 1.00 89.81 110 SER A O 1
ATOM 935 N N . CYS A 1 111 ? -10.028 7.245 6.315 1.00 94.56 111 CYS A N 1
ATOM 936 C CA . CYS A 1 111 ? -10.245 6.429 5.122 1.00 94.56 111 CYS A CA 1
ATOM 937 C C . CYS A 1 111 ? -9.848 4.967 5.359 1.00 94.56 111 CYS A C 1
ATOM 939 O O . CYS A 1 111 ? -10.630 4.075 5.037 1.00 94.56 111 CYS A O 1
ATOM 941 N N . MET A 1 112 ? -8.694 4.715 5.984 1.00 96.06 112 MET A N 1
ATOM 942 C CA . MET A 1 112 ? -8.268 3.362 6.355 1.00 96.06 112 MET A CA 1
ATOM 943 C C . MET A 1 112 ? -9.305 2.688 7.262 1.00 96.06 112 MET A C 1
ATOM 945 O O . MET A 1 112 ? -9.786 1.611 6.933 1.00 96.06 112 MET A O 1
ATOM 949 N N . ALA A 1 113 ? -9.730 3.352 8.346 1.00 94.12 113 ALA A N 1
ATOM 950 C CA . ALA A 1 113 ? -10.749 2.820 9.256 1.00 94.12 113 ALA A CA 1
ATOM 951 C C . ALA A 1 113 ? -12.097 2.577 8.556 1.00 94.12 113 ALA A C 1
ATOM 953 O O . ALA A 1 113 ? -12.753 1.568 8.804 1.00 94.12 113 ALA A O 1
ATOM 954 N N . TYR A 1 114 ? -12.507 3.468 7.645 1.00 92.25 114 TYR A N 1
ATOM 955 C CA . TYR A 1 114 ? -13.704 3.267 6.827 1.00 92.25 114 TYR A CA 1
ATOM 956 C C . TYR A 1 114 ? -13.614 1.987 5.987 1.00 92.25 114 TYR A C 1
ATOM 958 O O . TYR A 1 114 ? -14.593 1.242 5.913 1.00 92.25 114 TYR A O 1
ATOM 966 N N . VAL A 1 115 ? -12.462 1.753 5.348 1.00 93.81 115 VAL A N 1
ATOM 967 C CA . VAL A 1 115 ? -12.212 0.571 4.515 1.00 93.81 115 VAL A CA 1
ATOM 968 C C . VAL A 1 115 ? -12.198 -0.696 5.359 1.00 93.81 115 VAL A C 1
ATOM 970 O O . VAL A 1 115 ? -12.919 -1.639 5.038 1.00 93.81 115 VAL A O 1
ATOM 973 N N . ASP A 1 116 ? -11.443 -0.686 6.453 1.00 95.06 116 ASP A N 1
ATOM 974 C CA . ASP A 1 116 ? -11.274 -1.826 7.351 1.00 95.06 116 ASP A CA 1
ATOM 975 C C . ASP A 1 116 ? -12.583 -2.224 8.057 1.00 95.06 116 ASP A C 1
ATOM 977 O O . ASP A 1 116 ? -12.826 -3.404 8.292 1.00 95.06 116 ASP A O 1
ATOM 981 N N . LEU A 1 117 ? -13.491 -1.274 8.312 1.00 92.38 117 LEU A N 1
ATOM 982 C CA . LEU A 1 117 ? -14.815 -1.555 8.884 1.00 92.38 117 LEU A CA 1
ATOM 983 C C . LEU A 1 117 ? -15.872 -1.972 7.853 1.00 92.38 117 LEU A C 1
ATOM 985 O O . LEU A 1 117 ? -17.006 -2.268 8.238 1.00 92.38 117 LEU A O 1
ATOM 989 N N . ASN A 1 118 ? -15.570 -1.982 6.551 1.00 91.31 118 ASN A N 1
ATOM 990 C CA . ASN A 1 118 ? -16.581 -2.317 5.545 1.00 91.31 118 ASN A CA 1
ATOM 991 C C . ASN A 1 118 ? -17.146 -3.740 5.697 1.00 91.31 118 ASN A C 1
ATOM 993 O O . ASN A 1 118 ? -18.369 -3.864 5.599 1.00 91.31 118 ASN A O 1
ATOM 997 N N . PRO A 1 119 ? -16.350 -4.800 5.951 1.00 92.06 119 PRO A N 1
ATOM 998 C CA . PRO A 1 119 ? -16.907 -6.140 6.144 1.00 92.06 119 PRO A CA 1
ATOM 999 C C . PRO A 1 119 ? -17.815 -6.243 7.367 1.00 92.06 119 PRO A C 1
ATOM 1001 O O . PRO A 1 119 ? -18.897 -6.821 7.260 1.00 92.06 119 PRO A O 1
ATOM 1004 N N . VAL A 1 120 ? -17.448 -5.592 8.477 1.00 90.19 120 VAL A N 1
ATOM 1005 C CA . VAL A 1 120 ? -18.298 -5.502 9.675 1.00 90.19 120 VAL A CA 1
ATOM 1006 C C . VAL A 1 120 ? -19.619 -4.809 9.346 1.00 90.19 120 VAL A C 1
ATOM 1008 O O . VAL A 1 120 ? -20.689 -5.362 9.577 1.00 90.19 120 VAL A O 1
ATOM 1011 N N . ARG A 1 121 ? -19.570 -3.645 8.690 1.00 86.88 121 ARG A N 1
ATOM 1012 C CA . ARG A 1 121 ? -20.762 -2.879 8.273 1.00 86.88 121 ARG A CA 1
ATOM 1013 C C . ARG A 1 121 ? -21.639 -3.611 7.258 1.00 86.88 121 ARG A C 1
ATOM 1015 O O . ARG A 1 121 ? -22.840 -3.373 7.180 1.00 86.88 121 ARG A O 1
ATOM 1022 N N . ALA A 1 122 ? -21.043 -4.473 6.444 1.00 88.00 122 ALA A N 1
ATOM 1023 C CA . ALA A 1 122 ? -21.758 -5.326 5.504 1.00 88.00 122 ALA A CA 1
ATOM 1024 C C . ALA A 1 122 ? -22.302 -6.608 6.159 1.00 88.00 122 ALA A C 1
ATOM 1026 O O . ALA A 1 122 ? -22.923 -7.409 5.462 1.00 88.00 122 ALA A O 1
ATOM 1027 N N . ASN A 1 123 ? -22.088 -6.794 7.469 1.00 88.38 123 ASN A N 1
ATOM 1028 C CA . ASN A 1 123 ? -22.442 -7.994 8.224 1.00 88.38 123 ASN A CA 1
ATOM 1029 C C . ASN A 1 123 ? -21.796 -9.273 7.653 1.00 88.38 123 ASN A C 1
ATOM 1031 O O . ASN A 1 123 ? -22.405 -10.341 7.656 1.00 88.38 123 ASN A O 1
ATOM 1035 N N . MET A 1 124 ? -20.582 -9.134 7.112 1.00 90.00 124 MET A N 1
ATOM 1036 C CA . MET A 1 124 ? -19.745 -10.237 6.622 1.00 90.00 124 MET A CA 1
ATOM 1037 C C . MET A 1 124 ? -18.733 -10.701 7.680 1.00 90.00 124 MET A C 1
ATOM 1039 O O . MET A 1 124 ? -18.195 -11.793 7.556 1.00 90.00 124 MET A O 1
ATOM 1043 N N . ALA A 1 125 ? -18.490 -9.886 8.709 1.00 91.94 125 ALA A N 1
ATOM 1044 C CA . ALA A 1 125 ? -17.647 -10.207 9.855 1.00 91.94 125 ALA A CA 1
ATOM 1045 C C . ALA A 1 125 ? -18.237 -9.591 11.131 1.00 91.94 125 ALA A C 1
ATOM 1047 O O . ALA A 1 125 ? -18.870 -8.536 11.072 1.00 91.94 125 ALA A O 1
ATOM 1048 N N . SER A 1 126 ? -18.022 -10.236 12.277 1.00 90.19 126 SER A N 1
ATOM 1049 C CA . SER A 1 126 ? -18.499 -9.738 13.577 1.00 90.19 126 SER A CA 1
ATOM 1050 C C . SER A 1 126 ? -17.538 -8.725 14.203 1.00 90.19 126 SER A C 1
ATOM 1052 O O . SER A 1 126 ? -17.966 -7.823 14.921 1.00 90.19 126 SER A O 1
ATOM 1054 N N . THR A 1 127 ? -16.241 -8.858 13.920 1.00 92.69 127 THR A N 1
ATOM 1055 C CA . THR A 1 127 ? -15.179 -7.985 14.431 1.00 92.69 127 THR A CA 1
ATOM 1056 C C . THR A 1 127 ? -14.205 -7.585 13.310 1.00 92.69 127 THR A C 1
ATOM 1058 O O . THR A 1 127 ? -14.177 -8.231 12.253 1.00 92.69 127 THR A O 1
ATOM 1061 N N . PRO A 1 128 ? -13.410 -6.511 13.486 1.00 93.50 128 PRO A N 1
ATOM 1062 C CA . PRO A 1 128 ? -12.423 -6.101 12.490 1.00 93.50 128 PRO A CA 1
ATOM 1063 C C . PRO A 1 128 ? -11.364 -7.176 12.207 1.00 93.50 128 PRO A C 1
ATOM 1065 O O . PRO A 1 128 ? -11.028 -7.417 11.054 1.00 93.50 128 PRO A O 1
ATOM 1068 N N . GLU A 1 129 ? -10.851 -7.865 13.224 1.00 94.81 129 GLU A N 1
ATOM 1069 C CA . GLU A 1 129 ? -9.827 -8.904 13.059 1.00 94.81 129 GLU A CA 1
ATOM 1070 C C . GLU A 1 129 ? -10.333 -10.173 12.352 1.00 94.81 129 GLU A C 1
ATOM 1072 O O . GLU A 1 129 ? -9.547 -10.856 11.692 1.00 94.81 129 GLU A O 1
ATOM 1077 N N . ASP A 1 130 ? -11.642 -10.432 12.396 1.00 92.69 130 ASP A N 1
ATOM 1078 C CA . ASP A 1 130 ? -12.298 -11.521 11.660 1.00 92.69 130 ASP A CA 1
ATOM 1079 C C . ASP A 1 130 ? -12.650 -11.132 10.213 1.00 92.69 130 ASP A C 1
ATOM 1081 O O . ASP A 1 130 ? -13.217 -11.922 9.460 1.00 92.69 130 ASP A O 1
ATOM 1085 N N . SER A 1 131 ? -12.350 -9.897 9.801 1.00 92.38 131 SER A N 1
ATOM 1086 C CA . SER A 1 131 ? -12.682 -9.399 8.467 1.00 92.38 131 SER A CA 1
ATOM 1087 C C . SER A 1 131 ? -11.684 -9.907 7.426 1.00 92.38 131 SER A C 1
ATOM 1089 O O . SER A 1 131 ? -10.650 -9.281 7.183 1.00 92.38 131 SER A O 1
ATOM 1091 N N . ASP A 1 132 ? -12.000 -11.038 6.795 1.00 91.06 132 ASP A N 1
ATOM 1092 C CA . ASP A 1 132 ? -11.150 -11.657 5.774 1.00 91.06 132 ASP A CA 1
ATOM 1093 C C . ASP A 1 132 ? -10.754 -10.700 4.640 1.00 91.06 132 ASP A C 1
ATOM 1095 O O . ASP A 1 132 ? -11.542 -9.872 4.175 1.00 91.06 132 ASP A O 1
ATOM 1099 N N . TYR A 1 133 ? -9.506 -10.850 4.181 1.00 90.38 133 TYR A N 1
ATOM 1100 C CA . TYR A 1 133 ? -8.913 -10.088 3.073 1.00 90.38 133 TYR A CA 1
ATOM 1101 C C . TYR A 1 133 ? -8.849 -8.566 3.308 1.00 90.38 133 TYR A C 1
ATOM 1103 O O . TYR A 1 133 ? -8.886 -7.782 2.357 1.00 90.38 133 TYR A O 1
ATOM 1111 N N . THR A 1 134 ? -8.721 -8.133 4.567 1.00 93.88 134 THR A N 1
ATOM 1112 C CA . THR A 1 134 ? -8.551 -6.718 4.940 1.00 93.88 134 THR A CA 1
ATOM 1113 C C . THR A 1 134 ? -7.177 -6.409 5.523 1.00 93.88 134 THR A C 1
ATOM 1115 O O . THR A 1 134 ? -6.492 -7.274 6.079 1.00 93.88 134 THR A O 1
ATOM 1118 N N . SER A 1 135 ? -6.784 -5.133 5.451 1.00 94.81 135 SER A N 1
ATOM 1119 C CA . SER A 1 135 ? -5.573 -4.656 6.114 1.00 94.81 135 SER A CA 1
ATOM 1120 C C . SER A 1 135 ? -5.661 -4.753 7.635 1.00 94.81 135 SER A C 1
ATOM 1122 O O . SER A 1 135 ? -4.653 -5.086 8.255 1.00 94.81 135 SER A O 1
ATOM 1124 N N . VAL A 1 136 ? -6.828 -4.509 8.246 1.00 95.50 136 VAL A N 1
ATOM 1125 C CA . VAL A 1 136 ? -6.998 -4.664 9.701 1.00 95.50 136 VAL A CA 1
ATOM 1126 C C . VAL A 1 136 ? -6.785 -6.105 10.151 1.00 95.50 136 VAL A C 1
ATOM 1128 O O . VAL A 1 136 ? -6.058 -6.313 11.116 1.00 95.50 136 VAL A O 1
ATOM 1131 N N . GLN A 1 137 ? -7.288 -7.106 9.422 1.00 94.94 137 GLN A N 1
ATOM 1132 C CA . GLN A 1 137 ? -7.018 -8.507 9.749 1.00 94.94 137 GLN A CA 1
ATOM 1133 C C . GLN A 1 137 ? -5.518 -8.816 9.680 1.00 94.94 137 GLN A C 1
ATOM 1135 O O . GLN A 1 137 ? -4.959 -9.408 10.604 1.00 94.94 137 GLN A O 1
ATOM 1140 N N . GLN A 1 138 ? -4.842 -8.407 8.603 1.00 94.50 138 GLN A N 1
ATOM 1141 C CA . GLN A 1 138 ? -3.405 -8.641 8.459 1.00 94.50 138 GLN A CA 1
ATOM 1142 C C . GLN A 1 138 ? -2.610 -7.965 9.587 1.00 94.50 138 GLN A C 1
ATOM 1144 O O . GLN A 1 138 ? -1.719 -8.578 10.171 1.00 94.50 138 GLN A O 1
ATOM 1149 N N . ARG A 1 139 ? -2.976 -6.731 9.945 1.00 94.38 139 ARG A N 1
ATOM 1150 C CA . ARG A 1 139 ? -2.403 -5.982 11.070 1.00 94.38 139 ARG A CA 1
ATOM 1151 C C . ARG A 1 139 ? -2.638 -6.671 12.416 1.00 94.38 139 ARG A C 1
ATOM 1153 O O . ARG A 1 139 ? -1.706 -6.779 13.207 1.00 94.38 139 ARG A O 1
ATOM 1160 N N . SER A 1 140 ? -3.836 -7.194 12.653 1.00 94.38 140 SER A N 1
ATOM 1161 C CA . SER A 1 140 ? -4.169 -7.976 13.848 1.00 94.38 140 SER A CA 1
ATOM 1162 C C . SER A 1 140 ? -3.331 -9.253 13.955 1.00 94.38 140 SER A C 1
ATOM 1164 O O . SER A 1 140 ? -2.771 -9.542 15.012 1.00 94.38 140 SER A O 1
ATOM 1166 N N . ARG A 1 141 ? -3.145 -9.973 12.840 1.00 92.06 141 ARG A N 1
ATOM 1167 C CA . ARG A 1 141 ? -2.277 -11.163 12.781 1.00 92.06 141 ARG A CA 1
ATOM 1168 C C . ARG A 1 141 ? -0.810 -10.837 13.072 1.00 92.06 141 ARG A C 1
ATOM 1170 O O . ARG A 1 141 ? -0.143 -11.622 13.745 1.00 92.06 141 ARG A O 1
ATOM 1177 N N . MET A 1 142 ? -0.314 -9.679 12.619 1.00 89.31 142 MET A N 1
ATOM 1178 C CA . MET A 1 142 ? 1.038 -9.205 12.956 1.00 89.31 142 MET A CA 1
ATOM 1179 C C . MET A 1 142 ? 1.204 -9.006 14.469 1.00 89.31 142 MET A C 1
ATOM 1181 O O . MET A 1 142 ? 2.206 -9.445 15.030 1.00 89.31 142 MET A O 1
ATOM 1185 N N . VAL A 1 143 ? 0.210 -8.414 15.145 1.00 89.94 143 VAL A N 1
ATOM 1186 C CA . VAL A 1 143 ? 0.222 -8.240 16.613 1.00 89.94 143 VAL A CA 1
ATOM 1187 C C . VAL A 1 143 ? 0.255 -9.590 17.332 1.00 89.94 143 VAL A C 1
ATOM 1189 O O . VAL A 1 143 ? 1.029 -9.771 18.271 1.00 89.94 143 VAL A O 1
ATOM 1192 N N . GLN A 1 144 ? -0.516 -10.562 16.843 1.00 88.31 144 GLN A N 1
ATOM 1193 C CA . GLN A 1 144 ? -0.536 -11.933 17.364 1.00 88.31 144 GLN A CA 1
ATOM 1194 C C . GLN A 1 144 ? 0.735 -12.736 17.032 1.00 88.31 144 GLN A C 1
ATOM 1196 O O . GLN A 1 144 ? 0.863 -13.879 17.471 1.00 88.31 144 GLN A O 1
ATOM 1201 N N . LYS A 1 145 ? 1.673 -12.170 16.254 1.00 83.12 145 LYS A N 1
ATOM 1202 C CA . LYS A 1 145 ? 2.853 -12.866 15.704 1.00 83.12 145 LYS A CA 1
ATOM 1203 C C . LYS A 1 145 ? 2.481 -14.159 14.974 1.00 83.12 145 LYS A C 1
ATOM 1205 O O . LYS A 1 145 ? 3.257 -15.116 14.948 1.00 83.12 145 LYS A O 1
ATOM 1210 N N . ALA A 1 146 ? 1.287 -14.191 14.391 1.00 76.94 146 ALA A N 1
ATOM 1211 C CA . ALA A 1 146 ? 0.855 -15.302 13.568 1.00 76.94 146 ALA A CA 1
ATOM 1212 C C . ALA A 1 146 ? 1.679 -15.323 12.274 1.00 76.94 146 ALA A C 1
ATOM 1214 O O . ALA A 1 146 ? 2.108 -14.281 11.771 1.00 76.94 146 ALA A O 1
ATOM 1215 N N . SER A 1 147 ? 1.910 -16.515 11.725 1.00 71.56 147 SER A N 1
ATOM 1216 C CA . SER A 1 147 ? 2.634 -16.662 10.463 1.00 71.56 147 SER A CA 1
ATOM 1217 C C . SER A 1 147 ? 1.931 -15.884 9.348 1.00 71.56 147 SER A C 1
ATOM 1219 O O . SER A 1 147 ? 0.737 -16.061 9.107 1.00 71.56 147 SER A O 1
ATOM 1221 N N . SER A 1 148 ? 2.682 -15.027 8.660 1.00 65.50 148 SER A N 1
ATOM 1222 C CA . SER A 1 148 ? 2.212 -14.361 7.447 1.00 65.50 148 SER A CA 1
ATOM 1223 C C . SER A 1 148 ? 2.196 -15.362 6.296 1.00 65.50 148 SER A C 1
ATOM 1225 O O . SER A 1 148 ? 3.216 -15.995 6.022 1.00 65.50 148 SER A O 1
ATOM 1227 N N . ASP A 1 149 ? 1.076 -15.472 5.580 1.00 71.06 149 ASP A N 1
ATOM 1228 C CA . ASP A 1 149 ? 1.067 -16.167 4.293 1.00 71.06 149 ASP A CA 1
ATOM 1229 C C . ASP A 1 149 ? 1.911 -15.358 3.296 1.00 71.06 149 ASP A C 1
ATOM 1231 O O . ASP A 1 149 ? 1.712 -14.152 3.130 1.00 71.06 149 ASP A O 1
ATOM 1235 N N . THR A 1 150 ? 2.847 -16.034 2.631 1.00 65.50 150 THR A N 1
ATOM 1236 C CA . THR A 1 150 ? 3.693 -15.497 1.552 1.00 65.50 150 THR A CA 1
ATOM 1237 C C . THR A 1 150 ? 2.906 -14.880 0.394 1.00 65.50 150 THR A C 1
ATOM 1239 O O . THR A 1 150 ? 3.455 -14.075 -0.353 1.00 65.50 150 THR A O 1
ATOM 1242 N N . LYS A 1 151 ? 1.625 -15.235 0.238 1.00 76.56 151 LYS A N 1
ATOM 1243 C CA . LYS A 1 151 ? 0.741 -14.698 -0.808 1.00 76.56 151 LYS A CA 1
ATOM 1244 C C . LYS A 1 151 ? 0.125 -13.341 -0.459 1.00 76.56 151 LYS A C 1
ATOM 1246 O O . LYS A 1 151 ? -0.478 -12.712 -1.327 1.00 76.56 151 LYS A O 1
ATOM 1251 N N . THR A 1 152 ? 0.246 -12.892 0.790 1.00 81.88 152 THR A N 1
ATOM 1252 C CA . THR A 1 152 ? -0.358 -11.634 1.251 1.00 81.88 152 THR A CA 1
ATOM 1253 C C . THR A 1 152 ? 0.555 -10.459 0.899 1.00 81.88 152 THR A C 1
ATOM 1255 O O . THR A 1 152 ? 1.755 -10.536 1.171 1.00 81.88 152 THR A O 1
ATOM 1258 N N . PRO A 1 153 ? 0.040 -9.357 0.325 1.00 86.06 153 PRO A N 1
ATOM 1259 C CA . PRO A 1 153 ? 0.863 -8.183 0.056 1.00 86.06 153 PRO A CA 1
ATOM 1260 C C . PRO A 1 153 ? 1.425 -7.593 1.354 1.00 86.06 153 PRO A C 1
ATOM 1262 O O . PRO A 1 153 ? 0.735 -7.513 2.371 1.00 86.06 153 PRO A O 1
ATOM 1265 N N . THR A 1 154 ? 2.675 -7.137 1.320 1.00 89.50 154 THR A N 1
ATOM 1266 C CA . THR A 1 154 ? 3.294 -6.455 2.462 1.00 89.50 154 THR A CA 1
ATOM 1267 C C . THR A 1 154 ? 2.666 -5.078 2.656 1.00 89.50 154 THR A C 1
ATOM 1269 O O . THR A 1 154 ? 2.717 -4.231 1.762 1.00 89.50 154 THR A O 1
ATOM 1272 N N . LEU A 1 155 ? 2.092 -4.832 3.834 1.00 92.75 155 LEU A N 1
ATOM 1273 C CA . LEU A 1 155 ? 1.558 -3.519 4.190 1.00 92.75 155 LEU A CA 1
ATOM 1274 C C . LEU A 1 155 ? 2.681 -2.567 4.585 1.00 92.75 155 LEU A C 1
ATOM 1276 O O . LEU A 1 155 ? 3.614 -2.949 5.290 1.00 92.75 155 LEU A O 1
ATOM 1280 N N . LEU A 1 156 ? 2.531 -1.292 4.225 1.00 92.25 156 LEU A N 1
ATOM 1281 C CA . LEU A 1 156 ? 3.340 -0.244 4.834 1.00 92.25 156 LEU A CA 1
ATOM 1282 C C . LEU A 1 156 ? 3.002 -0.180 6.342 1.00 92.25 156 LEU A C 1
ATOM 1284 O O . LEU A 1 156 ? 1.811 -0.117 6.703 1.00 92.25 156 LEU A O 1
ATOM 1288 N N . PRO A 1 157 ? 4.004 -0.253 7.235 1.00 92.62 157 PRO A N 1
ATOM 1289 C CA . PRO A 1 157 ? 3.762 -0.424 8.659 1.00 92.62 157 PRO A CA 1
ATOM 1290 C C . PRO A 1 157 ? 3.179 0.848 9.285 1.00 92.62 157 PRO A C 1
ATOM 1292 O O . PRO A 1 157 ? 3.443 1.970 8.849 1.00 92.62 157 PRO A O 1
ATOM 1295 N N . LEU A 1 158 ? 2.353 0.652 10.312 1.00 92.88 158 LEU A N 1
ATOM 1296 C CA . LEU A 1 158 ? 2.086 1.684 11.316 1.00 92.88 158 LEU A CA 1
ATOM 1297 C C . LEU A 1 158 ? 3.208 1.627 12.357 1.00 92.88 158 LEU A C 1
ATOM 1299 O O . LEU A 1 158 ? 3.998 0.686 12.358 1.00 92.88 158 LEU A O 1
ATOM 1303 N N . VAL A 1 159 ? 3.289 2.612 13.247 1.00 90.62 159 VAL A N 1
ATOM 1304 C CA . VAL A 1 159 ? 4.346 2.607 14.264 1.00 90.62 159 VAL A CA 1
ATOM 1305 C C . VAL A 1 159 ? 4.117 1.455 15.246 1.00 90.62 159 VAL A C 1
ATOM 1307 O O . VAL A 1 159 ? 3.093 1.393 15.923 1.00 90.62 159 VAL A O 1
ATOM 1310 N N . ASP A 1 160 ? 5.094 0.569 15.352 1.00 89.56 160 ASP A N 1
ATOM 1311 C CA . ASP A 1 160 ? 5.159 -0.509 16.336 1.00 89.56 160 ASP A CA 1
ATOM 1312 C C . ASP A 1 160 ? 6.555 -0.532 16.982 1.00 89.56 160 ASP A C 1
ATOM 1314 O O . ASP A 1 160 ? 7.369 0.377 16.792 1.00 89.56 160 ASP A O 1
ATOM 1318 N N . ALA A 1 161 ? 6.837 -1.565 17.771 1.00 86.38 161 ALA A N 1
ATOM 1319 C CA . ALA A 1 161 ? 8.125 -1.713 18.432 1.00 86.38 161 ALA A CA 1
ATOM 1320 C C . ALA A 1 161 ? 9.326 -1.872 17.476 1.00 86.38 161 ALA A C 1
ATOM 1322 O O . ALA A 1 161 ? 10.445 -1.565 17.889 1.00 86.38 161 ALA A O 1
ATOM 1323 N N . GLU A 1 162 ? 9.128 -2.364 16.250 1.00 86.81 162 GLU A N 1
ATOM 1324 C CA . GLU A 1 162 ? 10.192 -2.504 15.249 1.00 86.81 162 GLU A CA 1
ATOM 1325 C C . GLU A 1 162 ? 10.426 -1.198 14.476 1.00 86.81 162 GLU A C 1
ATOM 1327 O O . GLU A 1 162 ? 11.564 -0.886 14.125 1.00 86.81 162 GLU A O 1
ATOM 1332 N N . HIS A 1 163 ? 9.374 -0.403 14.270 1.00 87.00 163 HIS A N 1
ATOM 1333 C CA . HIS A 1 163 ? 9.409 0.801 13.433 1.00 87.00 163 HIS A CA 1
ATOM 1334 C C . HIS A 1 163 ? 9.479 2.117 14.221 1.00 87.00 163 HIS A C 1
ATOM 1336 O O . HIS A 1 163 ? 9.426 3.206 13.647 1.00 87.00 163 HIS A O 1
ATOM 1342 N N . ILE A 1 164 ? 9.594 2.051 15.547 1.00 83.12 164 ILE A N 1
ATOM 1343 C CA . ILE A 1 164 ? 9.600 3.236 16.411 1.00 83.12 164 ILE A CA 1
ATOM 1344 C C . ILE A 1 164 ? 10.748 4.209 16.102 1.00 83.12 164 ILE A C 1
ATOM 1346 O O . ILE A 1 164 ? 10.554 5.424 16.129 1.00 83.12 164 ILE A O 1
ATOM 1350 N N . GLU A 1 165 ? 11.918 3.688 15.737 1.00 81.50 165 GLU A N 1
ATOM 1351 C CA . GLU A 1 165 ? 13.089 4.493 15.372 1.00 81.50 165 GLU A CA 1
ATOM 1352 C C . GLU A 1 165 ? 13.170 4.797 13.869 1.00 81.50 165 GLU A C 1
ATOM 1354 O O . GLU A 1 165 ? 14.090 5.490 13.433 1.00 81.50 165 GLU A O 1
ATOM 1359 N N . SER A 1 166 ? 12.230 4.293 13.064 1.00 81.00 166 SER A N 1
ATOM 1360 C CA . SER A 1 166 ? 12.261 4.463 11.615 1.00 81.00 166 SER A CA 1
ATOM 1361 C C . SER A 1 166 ? 11.889 5.884 11.184 1.00 81.00 166 SER A C 1
ATOM 1363 O O . SER A 1 166 ? 11.062 6.569 11.808 1.00 81.00 166 SER A O 1
ATOM 1365 N N . ASP A 1 167 ? 12.487 6.301 10.066 1.00 76.25 167 ASP A N 1
ATOM 1366 C CA . ASP A 1 167 ? 12.152 7.550 9.391 1.00 76.25 167 ASP A CA 1
ATOM 1367 C C . ASP A 1 167 ? 10.680 7.569 8.968 1.00 76.25 167 ASP A C 1
ATOM 1369 O O . ASP A 1 167 ? 10.065 6.533 8.714 1.00 76.25 167 ASP A O 1
ATOM 1373 N N . ASP A 1 168 ? 10.102 8.767 8.866 1.00 70.62 168 ASP A N 1
ATOM 1374 C CA . ASP A 1 168 ? 8.667 8.924 8.604 1.00 70.62 168 ASP A CA 1
ATOM 1375 C C . ASP A 1 168 ? 8.219 8.286 7.279 1.00 70.62 168 ASP A C 1
ATOM 1377 O O . ASP A 1 168 ? 7.077 7.846 7.178 1.00 70.62 168 ASP A O 1
ATOM 1381 N N . GLU A 1 169 ? 9.113 8.167 6.294 1.00 78.00 169 GLU A N 1
ATOM 1382 C CA . GLU A 1 169 ? 8.814 7.529 5.008 1.00 78.00 169 GLU A CA 1
ATOM 1383 C C . GLU A 1 169 ? 8.682 6.001 5.088 1.00 78.00 169 GLU A C 1
ATOM 1385 O O . GLU A 1 169 ? 8.026 5.407 4.227 1.00 78.00 169 GLU A O 1
ATOM 1390 N N . ALA A 1 170 ? 9.256 5.376 6.122 1.00 83.75 170 ALA A N 1
ATOM 1391 C CA . ALA A 1 170 ? 9.203 3.932 6.341 1.00 83.75 170 ALA A CA 1
ATOM 1392 C C . ALA A 1 170 ? 7.855 3.465 6.913 1.00 83.75 170 ALA A C 1
ATOM 1394 O O . ALA A 1 170 ? 7.548 2.277 6.869 1.00 83.75 170 ALA A O 1
ATOM 1395 N N . THR A 1 171 ? 7.040 4.390 7.428 1.00 88.69 171 THR A N 1
ATOM 1396 C CA . THR A 1 171 ? 5.710 4.117 7.993 1.00 88.69 171 THR A CA 1
ATOM 1397 C C . THR A 1 171 ? 4.620 4.826 7.194 1.00 88.69 171 THR A C 1
ATOM 1399 O O . THR A 1 171 ? 4.870 5.832 6.535 1.00 88.69 171 THR A O 1
ATOM 1402 N N . ILE A 1 172 ? 3.387 4.321 7.245 1.00 90.31 172 ILE A N 1
ATOM 1403 C CA . ILE A 1 172 ? 2.246 4.952 6.559 1.00 90.31 172 ILE A CA 1
ATOM 1404 C C . ILE A 1 172 ? 1.770 6.231 7.261 1.00 90.31 172 ILE A C 1
ATOM 1406 O O . ILE A 1 172 ? 1.234 7.134 6.626 1.00 90.31 172 ILE A O 1
ATOM 1410 N N . SER A 1 173 ? 1.949 6.296 8.577 1.00 88.25 173 SER A N 1
ATOM 1411 C CA . SER A 1 173 ? 1.509 7.375 9.460 1.00 88.25 173 SER A CA 1
ATOM 1412 C C . SER A 1 173 ? 2.290 7.279 10.773 1.00 88.25 173 SER A C 1
ATOM 1414 O O . SER A 1 173 ? 2.860 6.234 11.089 1.00 88.25 173 SER A O 1
ATOM 1416 N N . ARG A 1 174 ? 2.306 8.358 11.566 1.00 84.31 174 ARG A N 1
ATOM 1417 C CA . ARG A 1 174 ? 2.874 8.355 12.922 1.00 84.31 174 ARG A CA 1
ATOM 1418 C C . ARG A 1 174 ? 1.967 7.675 13.949 1.00 84.31 174 ARG A C 1
ATOM 1420 O O . ARG A 1 174 ? 2.392 7.522 15.093 1.00 84.31 174 ARG A O 1
ATOM 1427 N N . MET A 1 175 ? 0.750 7.301 13.556 1.00 89.19 175 MET A N 1
ATOM 1428 C CA . MET A 1 175 ? -0.179 6.538 14.378 1.00 89.19 175 MET A CA 1
ATOM 1429 C C . MET A 1 175 ? 0.437 5.192 14.764 1.00 89.19 175 MET A C 1
ATOM 1431 O O . MET A 1 175 ? 1.011 4.491 13.922 1.00 89.19 175 MET A O 1
ATOM 1435 N N . ARG A 1 176 ? 0.313 4.828 16.043 1.00 90.94 176 ARG A N 1
ATOM 1436 C CA . ARG A 1 176 ? 0.748 3.515 16.512 1.00 90.94 176 ARG A CA 1
ATOM 1437 C C . ARG A 1 176 ? -0.232 2.451 16.057 1.00 90.94 176 ARG A C 1
ATOM 1439 O O . ARG A 1 176 ? -1.435 2.687 15.998 1.00 90.94 176 ARG A O 1
ATOM 1446 N N . LEU A 1 177 ? 0.287 1.267 15.761 1.00 93.75 177 LEU A N 1
ATOM 1447 C CA . LEU A 1 177 ? -0.518 0.135 15.325 1.00 93.75 177 LEU A CA 1
ATOM 1448 C C . LEU A 1 177 ? -1.613 -0.199 16.346 1.00 93.75 177 LEU A C 1
ATOM 1450 O O . LEU A 1 177 ? -2.767 -0.358 15.970 1.00 93.75 177 LEU A O 1
ATOM 1454 N N . MET A 1 178 ? -1.262 -0.256 17.630 1.00 92.25 178 MET A N 1
ATOM 1455 C CA . MET A 1 178 ? -2.216 -0.568 18.696 1.00 92.25 178 MET A CA 1
ATOM 1456 C C . MET A 1 178 ? -3.290 0.517 18.859 1.00 92.25 178 MET A C 1
ATOM 1458 O O . MET A 1 178 ? -4.471 0.184 18.856 1.00 92.25 178 MET A O 1
ATOM 1462 N N . ASP A 1 179 ? -2.895 1.795 18.883 1.00 91.31 179 ASP A N 1
ATOM 1463 C CA . ASP A 1 179 ? -3.837 2.925 18.951 1.00 91.31 179 ASP A CA 1
ATOM 1464 C C . ASP A 1 179 ? -4.797 2.921 17.746 1.00 91.31 179 ASP A C 1
ATOM 1466 O O . ASP A 1 179 ? -5.992 3.186 17.869 1.00 91.31 179 ASP A O 1
ATOM 1470 N N . TYR A 1 180 ? -4.286 2.590 16.555 1.00 95.25 180 TYR A N 1
ATOM 1471 C CA . TYR A 1 180 ? -5.103 2.472 15.352 1.00 95.25 180 TYR A CA 1
ATOM 1472 C C . TYR A 1 180 ? -6.162 1.372 15.478 1.00 95.25 180 TYR A C 1
ATOM 1474 O O . TYR A 1 180 ? -7.325 1.612 15.152 1.00 95.25 180 TYR A O 1
ATOM 1482 N N . LEU A 1 181 ? -5.778 0.186 15.960 1.00 95.06 181 LEU A N 1
ATOM 1483 C CA . LEU A 1 181 ? -6.705 -0.930 16.159 1.00 95.06 181 LEU A CA 1
ATOM 1484 C C . LEU A 1 181 ? -7.815 -0.553 17.148 1.00 95.06 181 LEU A C 1
ATOM 1486 O O . LEU A 1 181 ? -8.987 -0.807 16.868 1.00 95.06 181 LEU A O 1
ATOM 1490 N N . GLU A 1 182 ? -7.476 0.116 18.252 1.00 92.62 182 GLU A N 1
ATOM 1491 C CA . GLU A 1 182 ? -8.466 0.614 19.215 1.00 92.62 182 GLU A CA 1
ATOM 1492 C C . GLU A 1 182 ? -9.424 1.634 18.594 1.00 92.62 182 GLU A C 1
ATOM 1494 O O . GLU A 1 182 ? -10.633 1.550 18.808 1.00 92.62 182 GLU A O 1
ATOM 1499 N N . ILE A 1 183 ? -8.918 2.569 17.783 1.00 91.50 183 ILE A N 1
ATOM 1500 C CA . ILE A 1 183 ? -9.760 3.542 17.073 1.00 91.50 183 ILE A CA 1
ATOM 1501 C C . ILE A 1 183 ? -10.725 2.832 16.118 1.00 91.50 183 ILE A C 1
ATOM 1503 O O . ILE A 1 183 ? -11.900 3.207 16.048 1.00 91.50 183 ILE A O 1
ATOM 1507 N N . VAL A 1 184 ? -10.258 1.815 15.390 1.00 93.44 184 VAL A N 1
ATOM 1508 C CA . VAL A 1 184 ? -11.098 1.023 14.481 1.00 93.44 184 VAL A CA 1
ATOM 1509 C C . VAL A 1 184 ? -12.189 0.285 15.259 1.00 93.44 184 VAL A C 1
ATOM 1511 O O . VAL A 1 184 ? -13.361 0.398 14.900 1.00 93.44 184 VAL A O 1
ATOM 1514 N N . ASP A 1 185 ? -11.842 -0.398 16.351 1.00 91.44 185 ASP A N 1
ATOM 1515 C CA . ASP A 1 185 ? -12.798 -1.119 17.203 1.00 91.44 185 ASP A CA 1
ATOM 1516 C C . ASP A 1 185 ? -13.828 -0.171 17.837 1.00 91.44 185 ASP A C 1
ATOM 1518 O O . ASP A 1 185 ? -15.036 -0.384 17.716 1.00 91.44 185 ASP A O 1
ATOM 1522 N N . ALA A 1 186 ? -13.378 0.936 18.432 1.00 87.69 186 ALA A N 1
ATOM 1523 C CA . ALA A 1 186 ? -14.258 1.942 19.022 1.00 87.69 186 ALA A CA 1
ATOM 1524 C C . ALA A 1 186 ? -15.211 2.549 17.978 1.00 87.69 186 ALA A C 1
ATOM 1526 O O . ALA A 1 186 ? -16.409 2.693 18.231 1.00 87.69 186 ALA A O 1
ATOM 1527 N N . THR A 1 187 ? -14.711 2.846 16.775 1.00 87.44 187 THR A N 1
ATOM 1528 C CA . THR A 1 187 ? -15.541 3.348 15.668 1.00 87.44 187 THR A CA 1
ATOM 1529 C C . THR A 1 187 ? -16.563 2.299 15.220 1.00 87.44 187 THR A C 1
ATOM 1531 O O . THR A 1 187 ? -17.725 2.635 14.984 1.00 87.44 187 THR A O 1
ATOM 1534 N N . GLY A 1 188 ? -16.162 1.025 15.156 1.00 85.69 188 GLY A N 1
ATOM 1535 C CA . GLY A 1 188 ? -17.025 -0.114 14.839 1.00 85.69 188 GLY A CA 1
ATOM 1536 C C . GLY A 1 188 ? -18.172 -0.332 15.834 1.00 85.69 188 GLY A C 1
ATOM 1537 O O . GLY A 1 188 ? -19.250 -0.765 15.431 1.00 85.69 188 GLY A O 1
ATOM 1538 N N . ARG A 1 189 ? -17.972 0.017 17.111 1.00 84.38 189 ARG A N 1
ATOM 1539 C CA . ARG A 1 189 ? -19.001 -0.051 18.170 1.00 84.38 189 ARG A CA 1
ATOM 1540 C C . ARG A 1 189 ? -19.991 1.108 18.133 1.00 84.38 189 ARG A C 1
ATOM 1542 O O . ARG A 1 189 ? -21.171 0.923 18.411 1.00 84.38 189 ARG A O 1
ATOM 1549 N N . VAL A 1 190 ? -19.519 2.316 17.818 1.00 74.81 190 VAL A N 1
ATOM 1550 C CA . VAL A 1 190 ? -20.355 3.533 17.789 1.00 74.81 190 VAL A CA 1
ATOM 1551 C C . VAL A 1 190 ? -21.270 3.572 16.556 1.00 74.81 190 VAL A C 1
ATOM 1553 O O . VAL A 1 190 ? -22.255 4.315 16.531 1.00 74.81 190 VAL A O 1
ATOM 1556 N N . LEU A 1 191 ? -20.984 2.767 15.528 1.00 61.56 191 LEU A N 1
ATOM 1557 C CA . LEU A 1 191 ? -21.836 2.605 14.350 1.00 61.56 191 LEU A CA 1
ATOM 1558 C C . LEU A 1 191 ? -23.218 2.052 14.756 1.00 61.56 191 LEU A C 1
ATOM 1560 O O . LEU A 1 191 ? -23.416 0.861 14.942 1.00 61.56 191 LEU A O 1
ATOM 1564 N N . ARG A 1 192 ? -24.141 3.007 14.924 1.00 54.53 192 ARG A N 1
ATOM 1565 C CA . ARG A 1 192 ? -25.535 2.950 15.386 1.00 54.53 192 ARG A CA 1
ATOM 1566 C C . ARG A 1 192 ? -26.251 1.596 15.230 1.00 54.53 192 ARG A C 1
ATOM 1568 O O . ARG A 1 192 ? -26.309 1.029 14.143 1.00 54.53 192 ARG A O 1
ATOM 1575 N N . SER A 1 193 ? -26.967 1.208 16.288 1.00 49.69 193 SER A N 1
ATOM 1576 C CA . SER A 1 193 ? -27.888 0.059 16.360 1.00 49.69 193 SER A CA 1
ATOM 1577 C C . SER A 1 193 ? -29.031 0.060 15.333 1.00 49.69 193 SER A C 1
ATOM 1579 O O . SER A 1 193 ? -29.726 -0.943 15.197 1.00 49.69 193 SER A O 1
ATOM 1581 N N . ASP A 1 194 ? -29.246 1.162 14.605 1.00 56.69 194 ASP A N 1
ATOM 1582 C CA . ASP A 1 194 ? -30.239 1.267 13.532 1.00 56.69 194 ASP A CA 1
ATOM 1583 C C . ASP A 1 194 ? -29.692 0.887 12.143 1.00 56.69 194 ASP A C 1
ATOM 1585 O O . ASP A 1 194 ? -30.437 0.899 11.160 1.00 56.69 194 ASP A O 1
ATOM 1589 N N . LYS A 1 195 ? -28.404 0.533 12.037 1.00 60.78 195 LYS A N 1
ATOM 1590 C CA . LYS A 1 195 ? -27.780 0.025 10.810 1.00 60.78 195 LYS A CA 1
ATOM 1591 C C . LYS A 1 195 ? -27.332 -1.424 10.994 1.00 60.78 195 LYS A C 1
ATOM 1593 O O . LYS A 1 195 ? -26.957 -1.848 12.079 1.00 60.78 195 LYS A O 1
ATOM 1598 N N . ARG A 1 196 ? -27.378 -2.198 9.906 1.00 61.94 196 ARG A N 1
ATOM 1599 C CA . ARG A 1 196 ? -26.834 -3.565 9.876 1.00 61.94 196 ARG A CA 1
ATOM 1600 C C . ARG A 1 196 ? -25.316 -3.511 10.091 1.00 61.94 196 ARG A C 1
ATOM 1602 O O . ARG A 1 196 ? -24.678 -2.623 9.532 1.00 61.94 196 ARG A O 1
ATOM 1609 N N . GLY A 1 197 ? -24.774 -4.473 10.840 1.00 62.62 197 GLY A N 1
ATOM 1610 C CA . GLY A 1 197 ? -23.332 -4.631 11.034 1.00 62.62 197 GLY A CA 1
ATOM 1611 C C . GLY A 1 197 ? -22.728 -3.634 12.026 1.00 62.62 197 GLY A C 1
ATOM 1612 O O . GLY A 1 197 ? -22.230 -2.581 11.627 1.00 62.62 197 GLY A O 1
ATOM 1613 N N . ALA A 1 198 ? -22.758 -3.987 13.311 1.00 72.31 198 ALA A N 1
ATOM 1614 C CA . ALA A 1 198 ? -22.128 -3.250 14.403 1.00 72.31 198 ALA A CA 1
ATOM 1615 C C . ALA A 1 198 ? -21.420 -4.236 15.340 1.00 72.31 198 ALA A C 1
ATOM 1617 O O . ALA A 1 198 ? -21.878 -5.368 15.501 1.00 72.31 198 ALA A O 1
ATOM 1618 N N . ILE A 1 199 ? -20.322 -3.805 15.961 1.00 76.50 199 ILE A N 1
ATOM 1619 C CA . ILE A 1 199 ? -19.630 -4.618 16.969 1.00 76.50 199 ILE A CA 1
ATOM 1620 C C . ILE A 1 199 ? -20.483 -4.630 18.241 1.00 76.50 199 ILE A C 1
ATOM 1622 O O . ILE A 1 199 ? -20.914 -3.574 18.710 1.00 76.50 199 ILE A O 1
ATOM 1626 N N . GLU A 1 200 ? -20.715 -5.810 18.818 1.00 73.56 200 GLU A N 1
ATOM 1627 C CA . GLU A 1 200 ? -21.500 -5.936 20.046 1.00 73.56 200 GLU A CA 1
ATOM 1628 C C . GLU A 1 200 ? -20.884 -5.134 21.203 1.00 73.56 200 GLU A C 1
ATOM 1630 O O . GLU A 1 200 ? -19.689 -5.222 21.493 1.00 73.56 200 GLU A O 1
ATOM 1635 N N . GLY A 1 201 ? -21.718 -4.375 21.923 1.00 68.25 201 GLY A N 1
ATOM 1636 C CA . GLY A 1 201 ? -21.264 -3.519 23.026 1.00 68.25 201 GLY A CA 1
ATOM 1637 C C . GLY A 1 201 ? -20.593 -4.279 24.177 1.00 68.25 201 GLY A C 1
ATOM 1638 O O . GLY A 1 201 ? -19.755 -3.707 24.865 1.00 68.25 201 GLY A O 1
ATOM 1639 N N . GLY A 1 202 ? -20.925 -5.563 24.357 1.00 68.38 202 GLY A N 1
ATOM 1640 C CA . GLY A 1 202 ? -20.331 -6.439 25.371 1.00 68.38 202 GLY A CA 1
ATOM 1641 C C . GLY A 1 202 ? -19.049 -7.160 24.937 1.00 68.38 202 GLY A C 1
ATOM 1642 O O . GLY A 1 202 ? -18.431 -7.817 25.770 1.00 68.38 202 GLY A O 1
ATOM 1643 N N . ALA A 1 203 ? -18.633 -7.061 23.668 1.00 70.69 203 ALA A N 1
ATOM 1644 C CA . ALA A 1 203 ? -17.397 -7.691 23.208 1.00 70.69 203 ALA A CA 1
ATOM 1645 C C . ALA A 1 203 ? -16.183 -7.074 23.922 1.00 70.69 203 ALA A C 1
ATOM 1647 O O . ALA A 1 203 ? -16.100 -5.848 24.033 1.00 70.69 203 ALA A O 1
ATOM 1648 N N . ALA A 1 204 ? -15.217 -7.895 24.347 1.00 76.12 204 ALA A N 1
ATOM 1649 C CA . ALA A 1 204 ? -13.948 -7.415 24.906 1.00 76.12 204 ALA A CA 1
ATOM 1650 C C . ALA A 1 204 ? -13.240 -6.450 23.937 1.00 76.12 204 ALA A C 1
ATOM 1652 O O . ALA A 1 204 ? -13.507 -6.498 22.734 1.00 76.12 204 ALA A O 1
ATOM 1653 N N . GLY A 1 205 ? -12.380 -5.554 24.431 1.00 86.81 205 GLY A N 1
ATOM 1654 C CA . GLY A 1 205 ? -11.634 -4.623 23.576 1.00 86.81 205 GLY A CA 1
ATOM 1655 C C . GLY A 1 205 ? -10.748 -5.374 22.581 1.00 86.81 205 GLY A C 1
ATOM 1656 O O . GLY A 1 205 ? -10.301 -6.479 22.873 1.00 86.81 205 GLY A O 1
ATOM 1657 N N . ILE A 1 206 ? -10.485 -4.803 21.401 1.00 89.38 206 ILE A N 1
ATOM 1658 C CA . ILE A 1 206 ? -9.701 -5.503 20.364 1.00 89.38 206 ILE A CA 1
ATOM 1659 C C . ILE A 1 206 ? -8.337 -5.981 20.873 1.00 89.38 206 ILE A C 1
ATOM 1661 O O . ILE A 1 206 ? -7.919 -7.082 20.551 1.00 89.38 206 ILE A O 1
ATOM 1665 N N . LEU A 1 207 ? -7.662 -5.215 21.731 1.00 88.31 207 LEU A N 1
ATOM 1666 C CA . LEU A 1 207 ? -6.372 -5.622 22.293 1.00 88.31 207 LEU A CA 1
ATOM 1667 C C . LEU A 1 207 ? -6.489 -6.842 23.213 1.00 88.31 207 LEU A C 1
ATOM 1669 O O . LEU A 1 207 ? -5.632 -7.724 23.157 1.00 88.31 207 LEU A O 1
ATOM 1673 N N . ASP A 1 208 ? -7.569 -6.928 23.992 1.00 88.12 208 ASP A N 1
ATOM 1674 C CA . ASP A 1 208 ? -7.871 -8.094 24.824 1.00 88.12 208 ASP A CA 1
ATOM 1675 C C . ASP A 1 208 ? -8.185 -9.312 23.947 1.00 88.12 208 ASP A C 1
ATOM 1677 O O . ASP A 1 208 ? -7.672 -10.403 24.190 1.00 88.12 208 ASP A O 1
ATOM 1681 N N . ARG A 1 209 ? -8.977 -9.122 22.880 1.00 91.75 209 ARG A N 1
ATOM 1682 C CA . ARG A 1 209 ? -9.304 -10.184 21.910 1.00 91.75 209 ARG A CA 1
ATOM 1683 C C . ARG A 1 209 ? -8.064 -10.682 21.163 1.00 91.75 209 ARG A C 1
ATOM 1685 O O . ARG A 1 209 ? -7.957 -11.871 20.877 1.00 91.75 209 ARG A O 1
ATOM 1692 N N . LEU A 1 210 ? -7.100 -9.799 20.905 1.00 91.12 210 LEU A N 1
ATOM 1693 C CA . LEU A 1 210 ? -5.805 -10.146 20.317 1.00 91.12 210 LEU A CA 1
ATOM 1694 C C . LEU A 1 210 ? -4.806 -10.734 21.329 1.00 91.12 210 LEU A C 1
ATOM 1696 O O . LEU A 1 210 ? -3.725 -11.153 20.917 1.00 91.12 210 LEU A O 1
ATOM 1700 N N . GLY A 1 211 ? -5.143 -10.790 22.622 1.00 88.12 211 GLY A N 1
ATOM 1701 C CA . GLY A 1 211 ? -4.274 -11.338 23.664 1.00 88.12 211 GLY A CA 1
ATOM 1702 C C . GLY A 1 211 ? -3.040 -10.478 23.956 1.00 88.12 211 GLY A C 1
ATOM 1703 O O . GLY A 1 211 ? -1.988 -11.015 24.304 1.00 88.12 211 GLY A O 1
ATOM 1704 N N . VAL A 1 212 ? -3.134 -9.155 23.785 1.00 88.44 212 VAL A N 1
ATOM 1705 C CA . VAL A 1 212 ? -2.021 -8.235 24.053 1.00 88.44 212 VAL A CA 1
ATOM 1706 C C . VAL A 1 212 ? -1.802 -8.111 25.559 1.00 88.44 212 VAL A C 1
ATOM 1708 O O . VAL A 1 212 ? -2.579 -7.480 26.269 1.00 88.44 212 VAL A O 1
ATOM 1711 N N . ASP A 1 213 ? -0.704 -8.686 26.047 1.00 86.00 213 ASP A N 1
ATOM 1712 C CA . ASP A 1 213 ? -0.301 -8.546 27.444 1.00 86.00 213 ASP A CA 1
ATOM 1713 C C . ASP A 1 213 ? 0.366 -7.188 27.743 1.00 86.00 213 ASP A C 1
ATOM 1715 O O . ASP A 1 213 ? 0.777 -6.427 26.857 1.00 86.00 213 ASP A O 1
ATOM 1719 N N . GLN A 1 214 ? 0.515 -6.887 29.036 1.00 81.81 214 GLN A N 1
ATOM 1720 C CA . GLN A 1 214 ? 1.118 -5.637 29.503 1.00 81.81 214 GLN A CA 1
ATOM 1721 C C . GLN A 1 214 ? 2.555 -5.442 28.986 1.00 81.81 214 GLN A C 1
ATOM 1723 O O . GLN A 1 214 ? 2.960 -4.318 28.684 1.00 81.81 214 GLN A O 1
ATOM 1728 N N . ALA A 1 215 ? 3.342 -6.515 28.873 1.00 84.31 215 ALA A N 1
ATOM 1729 C CA . ALA A 1 215 ? 4.723 -6.434 28.403 1.00 84.31 215 ALA A CA 1
ATOM 1730 C C . ALA A 1 215 ? 4.787 -6.037 26.918 1.00 84.31 215 ALA A C 1
ATOM 1732 O O . ALA A 1 215 ? 5.571 -5.166 26.529 1.00 84.31 215 ALA A O 1
ATOM 1733 N N . THR A 1 216 ? 3.926 -6.636 26.098 1.00 86.06 216 THR A N 1
ATOM 1734 C CA . THR A 1 216 ? 3.780 -6.353 24.668 1.00 86.06 216 THR A CA 1
ATOM 1735 C C . THR A 1 216 ? 3.253 -4.942 24.451 1.00 86.06 216 THR A C 1
ATOM 1737 O O . THR A 1 216 ? 3.784 -4.218 23.604 1.00 86.06 216 THR A O 1
ATOM 1740 N N . TRP A 1 217 ? 2.290 -4.505 25.264 1.00 84.69 217 TRP A N 1
ATOM 1741 C CA . TRP A 1 217 ? 1.810 -3.126 25.277 1.00 84.69 217 TRP A CA 1
ATOM 1742 C C . TRP A 1 217 ? 2.940 -2.127 25.554 1.00 84.69 217 TRP A C 1
ATOM 1744 O O . TRP A 1 217 ? 3.224 -1.250 24.738 1.00 84.69 217 TRP A O 1
ATOM 1754 N N . LEU A 1 218 ? 3.667 -2.300 26.663 1.00 83.19 218 LEU A N 1
ATOM 1755 C CA . LEU A 1 218 ? 4.769 -1.409 27.043 1.00 83.19 218 LEU A CA 1
ATOM 1756 C C . LEU A 1 218 ? 5.887 -1.376 25.995 1.00 83.19 218 LEU A C 1
ATOM 1758 O O . LEU A 1 218 ? 6.489 -0.324 25.777 1.00 83.19 218 LEU A O 1
ATOM 1762 N N . LYS A 1 219 ? 6.160 -2.500 25.317 1.00 85.62 219 LYS A N 1
ATOM 1763 C CA . LYS A 1 219 ? 7.138 -2.561 24.220 1.00 85.62 219 LYS A CA 1
ATOM 1764 C C . LYS A 1 219 ? 6.738 -1.646 23.056 1.00 85.62 219 LYS A C 1
ATOM 1766 O O . LYS A 1 219 ? 7.598 -0.948 22.526 1.00 85.62 219 LYS A O 1
ATOM 1771 N N . ASN A 1 220 ? 5.459 -1.635 22.686 1.00 83.50 220 ASN A N 1
ATOM 1772 C CA . ASN A 1 220 ? 4.933 -0.849 21.565 1.00 83.50 220 ASN A CA 1
ATOM 1773 C C . ASN A 1 220 ? 4.648 0.618 21.930 1.00 83.50 220 ASN A C 1
ATOM 1775 O O . ASN A 1 220 ? 4.661 1.484 21.058 1.00 83.50 220 ASN A O 1
ATOM 1779 N N . MET A 1 221 ? 4.453 0.921 23.217 1.00 83.62 221 MET A N 1
ATOM 1780 C CA . MET A 1 221 ? 4.138 2.272 23.701 1.00 83.62 221 MET A CA 1
ATOM 1781 C C . MET A 1 221 ? 5.353 3.114 24.108 1.00 83.62 221 MET A C 1
ATOM 1783 O O . MET A 1 221 ? 5.190 4.223 24.631 1.00 83.62 221 MET A O 1
ATOM 1787 N N . ARG A 1 222 ? 6.572 2.641 23.822 1.00 82.12 222 ARG A N 1
ATOM 1788 C CA . ARG A 1 222 ? 7.814 3.388 24.074 1.00 82.12 222 ARG A CA 1
ATOM 1789 C C . ARG A 1 222 ? 7.784 4.782 23.416 1.00 82.12 222 ARG A C 1
ATOM 1791 O O . ARG A 1 222 ? 7.139 4.960 22.376 1.00 82.12 222 ARG A O 1
ATOM 1798 N N . PRO A 1 223 ? 8.441 5.799 24.003 1.00 77.62 223 PRO A N 1
ATOM 1799 C CA . PRO A 1 223 ? 8.535 7.119 23.390 1.00 77.62 223 PRO A CA 1
ATOM 1800 C C . PRO A 1 223 ? 9.210 7.041 22.022 1.00 77.62 223 PRO A C 1
ATOM 1802 O O . PRO A 1 223 ? 10.265 6.430 21.885 1.00 77.62 223 PRO A O 1
ATOM 1805 N N . ARG A 1 224 ? 8.604 7.677 21.019 1.00 74.12 224 ARG A N 1
ATOM 1806 C CA . ARG A 1 224 ? 9.180 7.769 19.676 1.00 74.12 224 ARG A CA 1
ATOM 1807 C C . ARG A 1 224 ? 10.245 8.864 19.630 1.00 74.12 224 ARG A C 1
ATOM 1809 O O . ARG A 1 224 ? 10.063 9.912 20.258 1.00 74.12 224 ARG A O 1
ATOM 1816 N N . LYS A 1 225 ? 11.286 8.682 18.812 1.00 69.19 225 LYS A N 1
ATOM 1817 C CA . LYS A 1 225 ? 12.222 9.754 18.447 1.00 69.19 225 LYS A CA 1
ATOM 1818 C C . LYS A 1 225 ? 11.453 11.009 18.015 1.00 69.19 225 LYS A C 1
ATOM 1820 O O . LYS A 1 225 ? 10.602 10.973 17.117 1.00 69.19 225 LYS A O 1
ATOM 1825 N N . GLN A 1 226 ? 11.708 12.130 18.690 1.00 65.38 226 GLN A N 1
ATOM 1826 C CA . GLN A 1 226 ? 11.103 13.406 18.313 1.00 65.38 226 GLN A CA 1
ATOM 1827 C C . GLN A 1 226 ? 11.622 13.834 16.939 1.00 65.38 226 GLN A C 1
ATOM 1829 O O . GLN A 1 226 ? 12.791 13.628 16.610 1.00 65.38 226 GLN A O 1
ATOM 1834 N N . ARG A 1 227 ? 10.750 14.455 16.134 1.00 62.81 227 ARG A N 1
ATOM 1835 C CA . ARG A 1 227 ? 11.174 15.060 14.870 1.00 62.81 227 ARG A CA 1
ATOM 1836 C C . ARG A 1 227 ? 12.231 16.114 15.173 1.00 62.81 227 ARG A C 1
ATOM 1838 O O . ARG A 1 227 ? 11.936 17.080 15.876 1.00 62.81 227 ARG A O 1
ATOM 1845 N N . MET A 1 228 ? 13.417 15.962 14.594 1.00 61.31 228 MET A N 1
ATOM 1846 C CA . MET A 1 228 ? 14.326 17.093 14.477 1.00 61.31 228 MET A CA 1
ATOM 1847 C C . MET A 1 228 ? 13.694 18.088 13.494 1.00 61.31 228 MET A C 1
ATOM 1849 O O . MET A 1 228 ? 13.296 17.681 12.398 1.00 61.31 228 MET A O 1
ATOM 1853 N N . PRO A 1 229 ? 13.523 19.366 13.871 1.00 63.47 229 PRO A N 1
ATOM 1854 C CA . PRO A 1 229 ? 13.025 20.371 12.946 1.00 63.47 229 PRO A CA 1
ATOM 1855 C C . PRO A 1 229 ? 13.952 20.440 11.732 1.00 63.47 229 PRO A C 1
ATOM 1857 O O . PRO A 1 229 ? 15.163 20.576 11.888 1.00 63.47 229 PRO A O 1
ATOM 1860 N N . LEU A 1 230 ? 13.383 20.370 10.527 1.00 63.94 230 LEU A N 1
ATOM 1861 C CA . LEU A 1 230 ? 14.145 20.486 9.278 1.00 63.94 230 LEU A CA 1
ATOM 1862 C C . LEU A 1 230 ? 14.891 21.830 9.184 1.00 63.94 230 LEU A C 1
ATOM 1864 O O . LEU A 1 230 ? 15.943 21.919 8.562 1.00 63.94 230 LEU A O 1
ATOM 1868 N N . ALA A 1 231 ? 14.338 22.867 9.811 1.00 64.81 231 ALA A N 1
ATOM 1869 C CA . ALA A 1 231 ? 14.977 24.158 9.985 1.00 64.81 231 ALA A CA 1
ATOM 1870 C C . ALA A 1 231 ? 14.687 24.683 11.396 1.00 64.81 231 ALA A C 1
ATOM 1872 O O . ALA A 1 231 ? 13.555 24.601 11.876 1.00 64.81 231 ALA A O 1
ATOM 1873 N N . ILE A 1 232 ? 15.711 25.246 12.037 1.00 68.06 232 ILE A N 1
ATOM 1874 C CA . ILE A 1 232 ? 15.623 25.928 13.332 1.00 68.06 232 ILE A CA 1
ATOM 1875 C C . ILE A 1 232 ? 16.168 27.339 13.137 1.00 68.06 232 ILE A C 1
ATOM 1877 O O . ILE A 1 232 ? 17.241 27.528 12.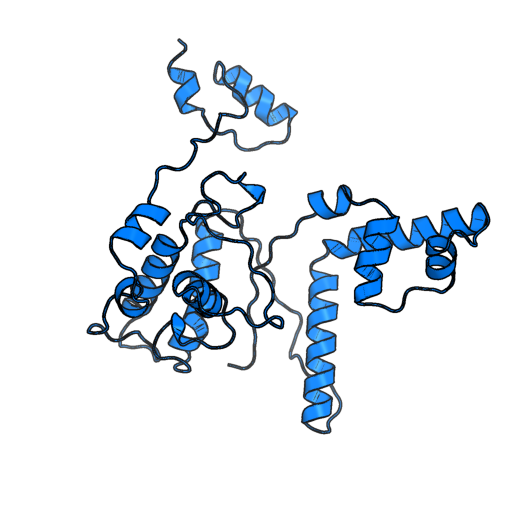568 1.00 68.06 232 ILE A O 1
ATOM 1881 N N . GLY A 1 233 ? 15.422 28.339 13.589 1.00 69.12 233 GLY A N 1
ATOM 1882 C CA . GLY A 1 233 ? 15.823 29.737 13.503 1.00 69.12 233 GLY A CA 1
ATOM 1883 C C . GLY A 1 233 ? 14.621 30.671 13.594 1.00 69.12 233 GLY A C 1
ATOM 1884 O O . GLY A 1 233 ? 13.493 30.192 13.702 1.00 69.12 233 GLY A O 1
ATOM 1885 N N . PRO A 1 234 ? 14.834 31.996 13.527 1.00 78.88 234 PRO A N 1
ATOM 1886 C CA . PRO A 1 234 ? 13.750 32.972 13.578 1.00 78.88 234 PRO A CA 1
ATOM 1887 C C . PRO A 1 234 ? 12.660 32.662 12.547 1.00 78.88 234 PRO A C 1
ATOM 1889 O O . PRO A 1 234 ? 12.972 32.289 11.413 1.00 78.88 234 PRO A O 1
ATOM 1892 N N . LEU A 1 235 ? 11.387 32.865 12.911 1.00 78.38 235 LEU A N 1
ATOM 1893 C CA . LEU A 1 235 ? 10.231 32.494 12.080 1.00 78.38 235 LEU A CA 1
ATOM 1894 C C . LEU A 1 235 ? 10.331 33.020 10.638 1.00 78.38 235 LEU A C 1
ATOM 1896 O O . LEU A 1 235 ? 9.963 32.315 9.703 1.00 78.38 235 LEU A O 1
ATOM 1900 N N . ALA A 1 236 ? 10.874 34.226 10.446 1.00 81.38 236 ALA A N 1
ATOM 1901 C CA . ALA A 1 236 ? 11.110 34.807 9.123 1.00 81.38 236 ALA A CA 1
ATOM 1902 C C . ALA A 1 236 ? 12.064 33.959 8.257 1.00 81.38 236 ALA A C 1
ATOM 1904 O O . ALA A 1 236 ? 11.787 33.726 7.083 1.00 81.38 236 ALA A O 1
ATOM 1905 N N . LYS A 1 237 ? 13.151 33.434 8.841 1.00 80.50 237 LYS A N 1
ATOM 1906 C CA . LYS A 1 237 ? 14.108 32.562 8.141 1.00 80.50 237 LYS A CA 1
ATOM 1907 C C . LYS A 1 237 ? 13.537 31.170 7.887 1.00 80.50 237 LYS A C 1
ATOM 1909 O O . LYS A 1 237 ? 13.781 30.602 6.829 1.00 80.50 237 LYS A O 1
ATOM 1914 N N . VAL A 1 238 ? 12.738 30.645 8.818 1.00 80.62 238 VAL A N 1
ATOM 1915 C CA . VAL A 1 238 ? 12.035 29.366 8.628 1.00 80.62 238 VAL A CA 1
ATOM 1916 C C . VAL A 1 238 ? 11.006 29.479 7.497 1.00 80.62 238 VAL A C 1
ATOM 1918 O O . VAL A 1 238 ? 10.953 28.597 6.647 1.00 80.62 238 VAL A O 1
ATOM 1921 N N . LYS A 1 239 ? 10.243 30.579 7.412 1.00 79.88 239 LYS A N 1
ATOM 1922 C CA . LYS A 1 239 ? 9.311 30.835 6.297 1.00 79.88 239 LYS A CA 1
ATOM 1923 C C . LYS A 1 239 ? 10.028 30.952 4.950 1.00 79.88 239 LYS A C 1
ATOM 1925 O O . LYS A 1 239 ? 9.633 30.270 4.010 1.00 79.88 239 LYS A O 1
ATOM 1930 N N . ALA A 1 240 ? 11.114 31.724 4.882 1.00 83.44 240 ALA A N 1
ATOM 1931 C CA . ALA A 1 240 ? 11.916 31.847 3.663 1.00 83.44 240 ALA A CA 1
ATOM 1932 C C . ALA A 1 240 ? 12.495 30.492 3.210 1.00 83.44 240 ALA A C 1
ATOM 1934 O O . ALA A 1 240 ? 12.475 30.168 2.025 1.00 83.44 240 ALA A O 1
ATOM 1935 N N . PHE A 1 241 ? 12.954 29.660 4.152 1.00 80.25 241 PHE A N 1
ATOM 1936 C CA . PHE A 1 241 ? 13.390 28.291 3.860 1.00 80.25 241 PHE A CA 1
ATOM 1937 C C . PHE A 1 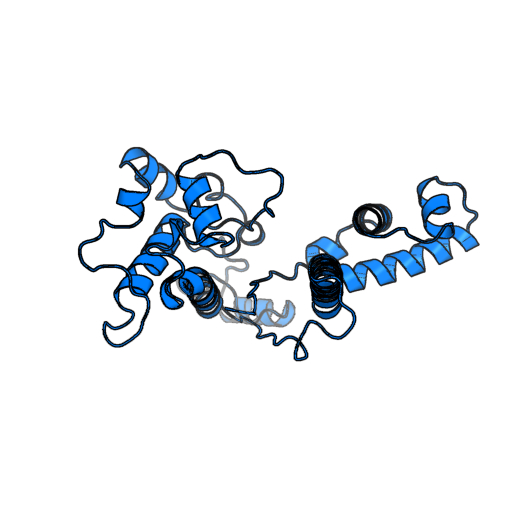241 ? 12.240 27.407 3.339 1.00 80.25 241 PHE A C 1
ATOM 1939 O O . PHE A 1 241 ? 12.451 26.571 2.459 1.00 80.25 241 PHE A O 1
ATOM 1946 N N . ALA A 1 242 ? 11.017 27.593 3.845 1.00 82.38 242 ALA A N 1
ATOM 1947 C CA . ALA A 1 242 ? 9.831 26.878 3.366 1.00 82.38 242 ALA A CA 1
ATOM 1948 C C . ALA A 1 242 ? 9.552 27.203 1.897 1.00 82.38 242 ALA A C 1
ATOM 1950 O O . ALA A 1 242 ? 9.467 26.297 1.071 1.00 82.38 242 ALA A O 1
ATOM 1951 N N . GLU A 1 243 ? 9.501 28.494 1.571 1.00 83.88 243 GLU A N 1
ATOM 1952 C CA . GLU A 1 243 ? 9.250 28.995 0.218 1.00 83.88 243 GLU A CA 1
ATOM 1953 C C . GLU A 1 243 ? 10.333 28.538 -0.764 1.00 83.88 243 GLU A C 1
ATOM 1955 O O . GLU A 1 243 ? 10.014 27.955 -1.799 1.00 83.88 243 GLU A O 1
ATOM 1960 N N . ALA A 1 244 ? 11.611 28.699 -0.401 1.00 81.88 244 ALA A N 1
ATOM 1961 C CA . ALA A 1 244 ? 12.743 28.303 -1.240 1.00 81.88 244 ALA A CA 1
ATOM 1962 C C . ALA A 1 244 ? 12.791 26.794 -1.523 1.00 81.88 244 ALA A C 1
ATOM 1964 O O . ALA A 1 244 ? 13.333 26.367 -2.539 1.00 81.88 244 ALA A O 1
ATOM 1965 N N . THR A 1 245 ? 12.223 25.979 -0.633 1.00 77.81 245 THR A N 1
ATOM 1966 C CA . THR A 1 245 ? 12.186 24.523 -0.797 1.00 77.81 245 THR A CA 1
ATOM 1967 C C . THR A 1 245 ? 10.829 23.985 -1.253 1.00 77.81 245 THR A C 1
ATOM 1969 O O . THR A 1 245 ? 10.621 22.772 -1.252 1.00 77.81 245 THR A O 1
ATOM 1972 N N . GLY A 1 246 ? 9.894 24.865 -1.635 1.00 73.06 246 GLY A N 1
ATOM 1973 C CA . GLY A 1 246 ? 8.549 24.490 -2.084 1.00 73.06 246 GLY A CA 1
ATOM 1974 C C . GLY A 1 246 ? 7.673 23.860 -0.993 1.00 73.06 246 GLY A C 1
ATOM 1975 O O . GLY A 1 246 ? 6.650 23.240 -1.290 1.00 73.06 246 GLY A O 1
ATOM 1976 N N . ARG A 1 247 ? 8.057 23.991 0.280 1.00 70.75 247 ARG A N 1
ATOM 1977 C CA . ARG A 1 247 ? 7.354 23.396 1.419 1.00 70.75 247 ARG A CA 1
ATOM 1978 C C . ARG A 1 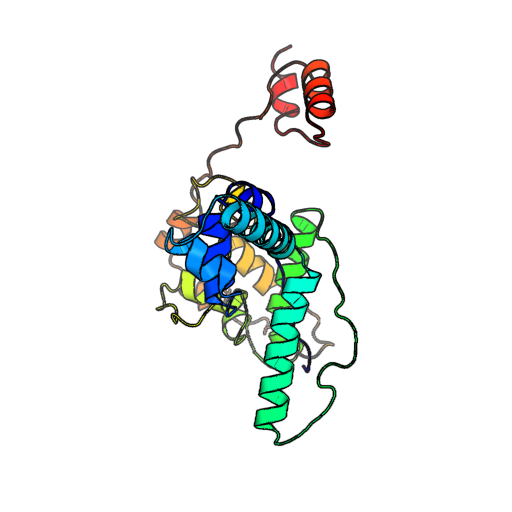247 ? 6.304 24.360 1.952 1.00 70.75 247 ARG A C 1
ATOM 1980 O O . ARG A 1 247 ? 6.602 25.487 2.324 1.00 70.75 247 ARG A O 1
ATOM 1987 N N . ARG A 1 248 ? 5.063 23.882 2.067 1.00 61.34 248 ARG A N 1
ATOM 1988 C CA . ARG A 1 248 ? 3.959 24.645 2.680 1.00 61.34 248 ARG A CA 1
ATOM 1989 C C . ARG A 1 248 ? 3.965 24.595 4.211 1.00 61.34 248 ARG A C 1
ATOM 1991 O O . ARG A 1 248 ? 3.292 25.397 4.849 1.00 61.34 248 ARG A O 1
ATOM 1998 N N . TRP A 1 249 ? 4.715 23.663 4.803 1.00 59.25 249 TRP A N 1
ATOM 1999 C CA . TRP A 1 249 ? 4.807 23.475 6.249 1.00 59.25 249 TRP A CA 1
ATOM 2000 C C . TRP A 1 249 ? 6.205 22.999 6.663 1.00 59.25 249 TRP A C 1
ATOM 2002 O O . TRP A 1 249 ? 6.810 22.172 5.981 1.00 59.25 249 TRP A O 1
ATOM 2012 N N . ILE A 1 250 ? 6.700 23.504 7.797 1.00 62.12 250 ILE A N 1
ATOM 2013 C CA . ILE A 1 250 ? 7.952 23.076 8.438 1.00 62.12 250 ILE A CA 1
ATOM 2014 C C . ILE A 1 250 ? 7.668 22.805 9.915 1.00 62.12 250 ILE A C 1
ATOM 2016 O O . ILE A 1 250 ? 7.118 23.660 10.612 1.00 62.12 250 ILE A O 1
ATOM 2020 N N . ALA A 1 251 ? 8.061 21.621 10.389 1.00 58.59 251 ALA A N 1
ATOM 2021 C CA . ALA A 1 251 ? 7.965 21.230 11.793 1.00 58.59 251 ALA A CA 1
ATOM 2022 C C . ALA A 1 251 ? 8.864 22.103 12.686 1.00 58.59 251 ALA A C 1
ATOM 2024 O O . ALA A 1 251 ? 9.965 22.455 12.279 1.00 58.59 251 ALA A O 1
ATOM 2025 N N . GLY A 1 252 ? 8.438 22.386 13.923 1.00 56.09 252 GLY A N 1
ATOM 2026 C CA . GLY A 1 252 ? 9.283 23.057 14.925 1.00 56.09 252 GLY A CA 1
ATOM 2027 C C . GLY A 1 252 ? 9.138 24.579 15.025 1.00 56.09 252 GLY A C 1
ATOM 2028 O O . GLY A 1 252 ? 9.947 25.208 15.699 1.00 56.09 252 GLY A O 1
ATOM 2029 N N . GLN A 1 253 ? 8.092 25.182 14.442 1.00 57.28 253 GLN A N 1
ATOM 2030 C CA . GLN A 1 253 ? 7.829 26.629 14.572 1.00 57.28 253 GLN A CA 1
ATOM 2031 C C . GLN A 1 253 ? 7.727 27.100 16.037 1.00 57.28 253 GLN A C 1
ATOM 2033 O O . GLN A 1 253 ? 8.115 28.221 16.342 1.00 57.28 253 GLN A O 1
ATOM 2038 N N . ASN A 1 254 ? 7.298 26.232 16.960 1.00 52.75 254 ASN A N 1
ATOM 2039 C CA . ASN A 1 254 ? 7.239 26.557 18.391 1.00 52.75 254 ASN A CA 1
ATOM 2040 C C . ASN A 1 254 ? 8.620 26.548 19.073 1.00 52.75 254 ASN A C 1
ATOM 2042 O O . ASN A 1 254 ? 8.821 27.283 20.033 1.00 52.75 254 ASN A O 1
ATOM 2046 N N . ALA A 1 255 ? 9.588 25.772 18.567 1.00 52.03 255 ALA A N 1
ATOM 2047 C CA . ALA A 1 255 ? 10.966 25.792 19.067 1.00 52.03 255 ALA A CA 1
ATOM 2048 C C . ALA A 1 255 ? 11.721 27.061 18.621 1.00 52.03 255 ALA A C 1
ATOM 2050 O O . ALA A 1 255 ? 12.671 27.476 19.276 1.00 52.03 255 ALA A O 1
ATOM 2051 N N . ALA A 1 256 ? 11.266 27.717 17.545 1.00 47.22 256 ALA A N 1
ATOM 2052 C CA . ALA A 1 256 ? 11.806 28.993 17.072 1.00 47.22 256 ALA A CA 1
ATOM 2053 C C . ALA A 1 256 ? 11.473 30.184 17.990 1.00 47.22 256 ALA A C 1
ATOM 2055 O O . ALA A 1 256 ? 12.210 31.167 17.990 1.00 47.22 256 ALA A O 1
ATOM 2056 N N . CYS A 1 257 ? 10.397 30.106 18.784 1.00 43.00 257 CYS A N 1
ATOM 2057 C CA . CYS A 1 257 ? 10.037 31.155 19.745 1.00 43.00 257 CYS A CA 1
ATOM 2058 C C . CYS A 1 257 ? 10.903 31.154 21.014 1.00 43.00 257 CYS A C 1
ATOM 2060 O O . CYS A 1 257 ? 10.894 32.146 21.732 1.00 43.00 257 CYS A O 1
ATOM 2062 N N . ALA A 1 258 ? 11.650 30.079 21.285 1.00 43.62 258 ALA A N 1
ATOM 2063 C CA . ALA A 1 258 ? 12.492 29.951 22.477 1.00 43.62 258 ALA A CA 1
ATOM 2064 C C . ALA A 1 258 ? 13.932 30.476 22.287 1.00 43.62 258 ALA A C 1
ATOM 2066 O O . ALA A 1 258 ? 14.738 30.373 23.205 1.00 43.62 258 ALA A O 1
ATOM 2067 N N . LEU A 1 259 ? 14.263 31.004 21.102 1.00 42.69 259 LEU A N 1
ATOM 2068 C CA . LEU A 1 259 ? 15.588 31.542 20.751 1.00 42.69 259 LEU A CA 1
ATOM 2069 C C . LEU A 1 259 ? 15.588 33.077 20.584 1.00 42.69 259 LEU A C 1
ATOM 2071 O O . LEU A 1 259 ? 16.448 33.608 19.879 1.00 42.69 259 LEU A O 1
ATOM 2075 N N . MET A 1 260 ? 14.614 33.776 21.182 1.00 36.06 260 MET A N 1
ATOM 2076 C CA . MET A 1 260 ? 14.642 35.240 21.336 1.00 36.06 260 MET A CA 1
ATOM 2077 C C . MET A 1 260 ? 15.368 35.641 22.614 1.00 36.06 260 MET A C 1
ATOM 2079 O O . MET A 1 260 ? 15.110 34.992 23.651 1.00 36.06 260 MET A O 1
#

Radius of gyration: 23.24 Å; Cα contacts (8 Å, |Δi|>4): 241; chains: 1; bounding box: 55×55×60 Å

pLDDT: mean 85.95, std 12.69, range [36.06, 98.31]

Mean predicted aligned error: 9.0 Å

Sequence (260 aa):
SNHYHVVLKVDRVRADNWTQREVAEHWMMLFTGPLLVQRWLRDETGDAETLKAMEIVEEWRTRLYDLGWFMRCLNEHLARRANEEDDCKGRFWEGRYKSQALLDEKALLSCMAYVDLNPVRANMASTPEDSDYTSVQQRSRMVQKASSDTKTPTLLPLVDAEHIESDDEATISRMRLMDYLEIVDATGRVLRSDKRGAIEGGAAGILDRLGVDQATWLKNMRPRKQRMPLAIGPLAKVKAFAEATGRRWIAGQNAACALM

Solvent-accessible surface area (backbone atoms only — not comparable to full-atom values): 15765 Å² total; per-residue (Å²): 132,96,75,88,84,85,90,81,84,77,56,51,68,63,54,69,69,46,52,65,66,55,44,43,56,61,50,46,76,81,40,93,67,57,69,64,45,59,32,40,78,68,72,71,51,56,72,72,53,39,54,54,30,50,55,54,34,54,55,50,43,61,44,76,53,30,67,67,54,52,51,46,55,55,51,53,52,52,38,52,51,53,29,59,76,67,76,50,85,81,84,71,70,97,67,82,87,86,87,80,90,66,89,46,70,68,52,40,52,52,49,50,40,54,58,42,41,41,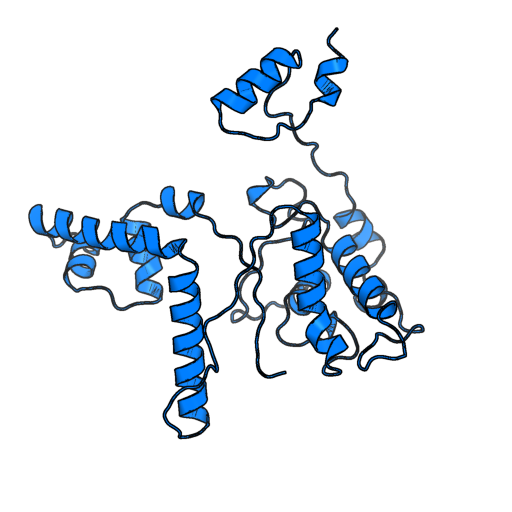38,21,44,69,60,74,18,72,43,53,63,63,20,80,99,35,68,48,19,55,53,46,36,55,74,58,67,49,86,76,63,88,87,56,81,87,72,73,38,46,28,32,66,88,45,43,83,53,60,76,86,69,30,74,47,90,54,37,45,66,63,48,50,47,52,41,49,54,51,38,45,66,44,49,92,90,49,70,36,48,34,62,88,83,58,72,54,60,56,62,73,57,64,62,46,73,68,61,48,56,54,48,66,53,87,59,74,73,82,74,46,89,56,83,46,53,64,71,59,44,49,53,52,25,61,78,66,75,38,94,74,73,58,49,66,75,64,28,69,74,75,116